Protein AF-0000000067754330 (afdb_homodimer)

Structure (mmCIF, N/CA/C/O backbone):
data_AF-0000000067754330-model_v1
#
loop_
_entity.id
_entity.type
_entity.pdbx_description
1 polymer Myosin-6-like
#
loop_
_atom_site.group_PDB
_atom_site.id
_atom_site.type_symbol
_atom_site.label_atom_id
_atom_site.label_alt_id
_atom_site.label_comp_id
_atom_site.label_asym_id
_atom_site.label_entity_id
_atom_site.label_seq_id
_atom_site.pdbx_PDB_ins_code
_atom_site.Cartn_x
_atom_site.Cartn_y
_at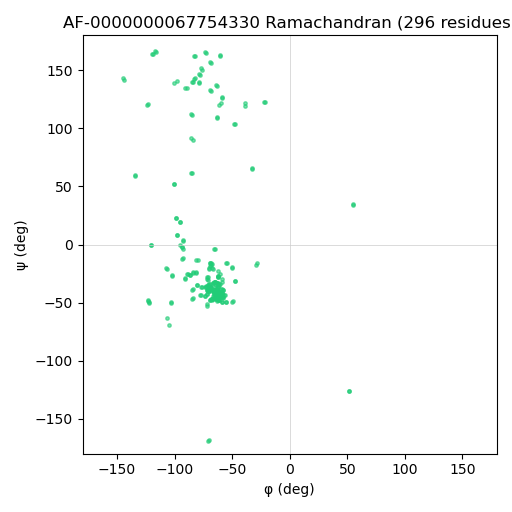om_site.Cartn_z
_atom_site.occupancy
_atom_site.B_iso_or_equiv
_atom_site.auth_seq_id
_atom_site.auth_comp_id
_atom_site.auth_asym_id
_atom_site.auth_atom_id
_atom_site.pdbx_PDB_model_num
ATOM 1 N N . MET A 1 1 ? 12.539 -13.797 -6.5 1 78.81 1 MET A N 1
ATOM 2 C CA . MET A 1 1 ? 12.25 -12.391 -6.793 1 78.81 1 MET A CA 1
ATOM 3 C C . MET A 1 1 ? 13.227 -11.477 -6.07 1 78.81 1 MET A C 1
ATOM 5 O O . MET A 1 1 ? 13.406 -11.586 -4.855 1 78.81 1 MET A O 1
ATOM 9 N N . PRO A 1 2 ? 13.898 -10.633 -6.848 1 82.81 2 PRO A N 1
ATOM 10 C CA . PRO A 1 2 ? 14.852 -9.766 -6.152 1 82.81 2 PRO A CA 1
ATOM 11 C C . PRO A 1 2 ? 14.188 -8.898 -5.086 1 82.81 2 PRO A C 1
ATOM 13 O O . PRO A 1 2 ? 13.18 -8.234 -5.359 1 82.81 2 PRO A O 1
ATOM 16 N N . PRO A 1 3 ? 14.719 -8.984 -3.891 1 87.06 3 PRO A N 1
ATOM 17 C CA . PRO A 1 3 ? 14.188 -8.164 -2.807 1 87.06 3 PRO A CA 1
ATOM 18 C C . PRO A 1 3 ? 14.008 -6.699 -3.207 1 87.06 3 PRO A C 1
ATOM 20 O O . PRO A 1 3 ? 13.062 -6.043 -2.773 1 87.06 3 PRO A O 1
ATOM 23 N N . ILE A 1 4 ? 14.898 -6.34 -4.09 1 89.38 4 ILE A N 1
ATOM 24 C CA . ILE A 1 4 ? 14.875 -4.945 -4.52 1 89.38 4 ILE A CA 1
ATOM 25 C C . ILE A 1 4 ? 13.562 -4.656 -5.25 1 89.38 4 ILE A C 1
ATOM 27 O O . ILE A 1 4 ? 13.016 -3.559 -5.137 1 89.38 4 ILE A O 1
ATOM 31 N N . LEU A 1 5 ? 13.023 -5.664 -5.957 1 91.69 5 LEU A N 1
ATOM 32 C CA . LEU A 1 5 ? 11.773 -5.48 -6.688 1 91.69 5 LEU A CA 1
ATOM 33 C C . LEU A 1 5 ? 10.594 -5.375 -5.727 1 91.69 5 LEU A C 1
ATOM 35 O O . LEU A 1 5 ? 9.742 -4.492 -5.879 1 91.69 5 LEU A O 1
ATOM 39 N N . VAL A 1 6 ? 10.555 -6.195 -4.727 1 93.25 6 VAL A N 1
ATOM 40 C CA . VAL A 1 6 ? 9.484 -6.172 -3.736 1 93.25 6 VAL A CA 1
ATOM 41 C C . VAL A 1 6 ? 9.516 -4.852 -2.969 1 93.25 6 VAL A C 1
ATOM 43 O O . VAL A 1 6 ? 8.469 -4.223 -2.762 1 93.25 6 VAL A O 1
ATOM 46 N N . GLN A 1 7 ? 10.727 -4.402 -2.654 1 93.69 7 GLN A N 1
ATOM 47 C CA . GLN A 1 7 ? 10.883 -3.145 -1.933 1 93.69 7 GLN A CA 1
ATOM 48 C C . GLN A 1 7 ? 10.367 -1.97 -2.76 1 93.69 7 GLN A C 1
ATOM 50 O O . GLN A 1 7 ? 9.734 -1.056 -2.223 1 93.69 7 GLN A O 1
ATOM 55 N N . LYS A 1 8 ? 10.633 -2.043 -3.986 1 95.12 8 LYS A N 1
ATOM 56 C CA . LYS A 1 8 ? 10.164 -0.984 -4.875 1 95.12 8 LYS A CA 1
ATOM 57 C C . LYS A 1 8 ? 8.641 -0.961 -4.949 1 95.12 8 LYS A C 1
ATOM 59 O O . LYS A 1 8 ? 8.031 0.109 -4.988 1 95.12 8 LYS A O 1
ATOM 64 N N . ILE A 1 9 ? 8.047 -2.084 -4.965 1 95.31 9 ILE A N 1
ATOM 65 C CA . ILE A 1 9 ? 6.598 -2.199 -5.023 1 95.31 9 ILE A CA 1
ATOM 66 C C . ILE A 1 9 ? 5.98 -1.604 -3.76 1 95.31 9 ILE A C 1
ATOM 68 O O . ILE A 1 9 ? 5.043 -0.808 -3.836 1 95.31 9 ILE A O 1
ATOM 72 N N . PHE A 1 10 ? 6.551 -1.889 -2.619 1 94.81 10 PHE A N 1
ATOM 73 C CA . PHE A 1 10 ? 6.031 -1.352 -1.367 1 94.81 10 PHE A CA 1
ATOM 74 C C . PHE A 1 10 ? 6.289 0.148 -1.274 1 94.81 10 PHE A C 1
ATOM 76 O O . PHE A 1 10 ? 5.438 0.901 -0.795 1 94.81 10 PHE A O 1
ATOM 83 N N . SER A 1 11 ? 7.488 0.564 -1.735 1 95.62 11 SER A N 1
ATOM 84 C CA . SER A 1 11 ? 7.789 1.992 -1.745 1 95.62 11 SER A CA 1
ATOM 85 C C . SER A 1 11 ? 6.762 2.768 -2.564 1 95.62 11 SER A C 1
ATOM 87 O O . SER A 1 11 ? 6.305 3.834 -2.148 1 95.62 11 SER A O 1
ATOM 89 N N . GLN A 1 12 ? 6.344 2.225 -3.656 1 96.12 12 GLN A N 1
ATOM 90 C CA . GLN A 1 12 ? 5.363 2.873 -4.523 1 96.12 12 GLN A CA 1
ATOM 91 C C . GLN A 1 12 ? 3.977 2.871 -3.881 1 96.12 12 GLN A C 1
ATOM 93 O O . GLN A 1 12 ? 3.236 3.85 -3.99 1 96.12 12 GLN A O 1
ATOM 98 N N . ALA A 1 13 ? 3.654 1.809 -3.256 1 96.12 13 ALA A N 1
ATOM 99 C CA . ALA A 1 13 ? 2.373 1.733 -2.557 1 96.12 13 ALA A CA 1
ATOM 100 C C . ALA A 1 13 ? 2.305 2.758 -1.427 1 96.12 13 ALA A C 1
ATOM 102 O O . ALA A 1 13 ? 1.3 3.455 -1.273 1 96.12 13 ALA A O 1
ATOM 103 N N . PHE A 1 14 ? 3.395 2.881 -0.658 1 96.62 14 PHE A N 1
ATOM 104 C CA . PHE A 1 14 ? 3.445 3.834 0.443 1 96.62 14 PHE A CA 1
ATOM 105 C C . PHE A 1 14 ? 3.445 5.266 -0.08 1 96.62 14 PHE A C 1
ATOM 107 O O . PHE A 1 14 ? 2.834 6.152 0.52 1 96.62 14 PHE A O 1
ATOM 114 N N . SER A 1 15 ? 4.094 5.449 -1.167 1 97.56 15 SER A N 1
ATOM 115 C CA . SER A 1 15 ? 4.062 6.766 -1.795 1 97.56 15 SER A CA 1
ATOM 116 C C . SER A 1 15 ? 2.639 7.152 -2.188 1 97.56 15 SER A C 1
ATOM 118 O O . SER A 1 15 ? 2.223 8.297 -1.983 1 97.56 15 SER A O 1
ATOM 120 N N . TYR A 1 16 ? 1.966 6.266 -2.682 1 97.06 16 TYR A N 1
ATOM 121 C CA . TYR A 1 16 ? 0.569 6.492 -3.033 1 97.06 16 TYR A CA 1
ATOM 122 C C . TYR A 1 16 ? -0.253 6.852 -1.801 1 97.06 16 TYR A C 1
ATOM 124 O O . TYR A 1 16 ? -1.03 7.805 -1.823 1 97.06 16 TYR A O 1
ATOM 132 N N . ILE A 1 17 ? -0.107 6.125 -0.756 1 96.88 17 ILE A N 1
ATOM 133 C CA . ILE A 1 17 ? -0.823 6.375 0.49 1 96.88 17 ILE A CA 1
ATOM 134 C C . ILE A 1 17 ? -0.5 7.777 0.997 1 96.88 17 ILE A C 1
ATOM 136 O O . ILE A 1 17 ? -1.4 8.523 1.389 1 96.88 17 ILE A O 1
ATOM 140 N N . ASN A 1 18 ? 0.754 8.109 0.954 1 97.62 18 ASN A N 1
ATOM 141 C CA . ASN A 1 18 ? 1.213 9.43 1.372 1 97.62 18 ASN A CA 1
ATOM 142 C C . ASN A 1 18 ? 0.492 10.539 0.612 1 97.62 18 ASN A C 1
ATOM 144 O O . ASN A 1 18 ? -0.066 11.453 1.221 1 97.62 18 ASN A O 1
ATOM 148 N N . VAL A 1 19 ? 0.452 10.414 -0.661 1 97.12 19 VAL A N 1
ATOM 149 C CA . VAL A 1 19 ? -0.112 11.445 -1.529 1 97.12 19 VAL A CA 1
ATOM 150 C C . VAL A 1 19 ? -1.611 11.57 -1.272 1 97.12 19 VAL A C 1
ATOM 152 O O . VAL A 1 19 ? -2.123 12.68 -1.089 1 97.12 19 VAL A O 1
ATOM 155 N N . GLN A 1 20 ? -2.279 10.453 -1.196 1 95.69 20 GLN A N 1
ATOM 156 C CA . GLN A 1 20 ? -3.732 10.477 -1.065 1 95.69 20 GLN A CA 1
ATOM 157 C C . GLN A 1 20 ? -4.152 11.039 0.29 1 95.69 20 GLN A C 1
ATOM 159 O O . GLN A 1 20 ? -5.035 11.891 0.365 1 95.69 20 GLN A O 1
ATOM 164 N N . LEU A 1 21 ? -3.506 10.555 1.314 1 96.25 21 LEU A N 1
ATOM 165 C CA . LEU A 1 21 ? -3.863 11.016 2.65 1 96.25 21 LEU A CA 1
ATOM 166 C C . LEU A 1 21 ? -3.479 12.484 2.834 1 96.25 21 LEU A C 1
ATOM 168 O O . LEU A 1 21 ? -4.281 13.281 3.32 1 96.25 21 LEU A O 1
ATOM 172 N N . PHE A 1 22 ? -2.281 12.828 2.453 1 96.94 22 PHE A N 1
ATOM 173 C CA . PHE A 1 22 ? -1.795 14.195 2.598 1 96.94 22 PHE A CA 1
ATOM 174 C C . PHE A 1 22 ? -2.699 15.172 1.856 1 96.94 22 PHE A C 1
ATOM 176 O O . PHE A 1 22 ? -3.127 16.188 2.422 1 96.94 22 PHE A O 1
ATOM 183 N N . ASN A 1 23 ? -3.062 14.852 0.651 1 95.56 23 ASN A N 1
ATOM 184 C CA . ASN A 1 23 ? -3.914 15.719 -0.154 1 95.56 23 ASN A CA 1
ATOM 185 C C . ASN A 1 23 ? -5.305 15.859 0.456 1 95.56 23 ASN A C 1
ATOM 187 O O . ASN A 1 23 ? -5.938 16.906 0.332 1 95.56 23 ASN A O 1
ATOM 191 N N . SER A 1 24 ? -5.711 14.812 1.086 1 94.31 24 SER A N 1
ATOM 192 C CA . SER A 1 24 ? -7.02 14.898 1.73 1 94.31 24 SER A CA 1
ATOM 193 C C . SER A 1 24 ? -7.035 15.969 2.814 1 94.31 24 SER A C 1
ATOM 195 O O . SER A 1 24 ? -8.023 16.688 2.973 1 94.31 24 SER A O 1
ATOM 197 N N . PHE A 1 25 ? -5.957 16.125 3.541 1 94.75 25 PHE A N 1
ATOM 198 C CA . PHE A 1 25 ? -5.852 17.141 4.586 1 94.75 25 PHE A CA 1
ATOM 199 C C . PHE A 1 25 ? -5.766 18.531 3.986 1 94.75 25 PHE A C 1
ATOM 201 O O . PHE A 1 25 ? -6.18 19.516 4.613 1 94.75 25 PHE A O 1
ATOM 208 N N . LEU A 1 26 ? -5.258 18.656 2.793 1 93.81 26 LEU A N 1
ATOM 209 C CA . LEU A 1 26 ? -5.039 19.953 2.166 1 93.81 26 LEU A CA 1
ATOM 210 C C . LEU A 1 26 ? -6.273 20.391 1.387 1 93.81 26 LEU A C 1
ATOM 212 O O . LEU A 1 26 ? -6.508 21.594 1.209 1 93.81 26 LEU A O 1
ATOM 216 N N . LEU A 1 27 ? -7.09 19.438 0.939 1 91.38 27 LEU A N 1
ATOM 217 C CA . LEU A 1 27 ? -8.164 19.766 0.006 1 91.38 27 LEU A CA 1
ATOM 218 C C . LEU A 1 27 ? -9.508 19.828 0.725 1 91.38 27 LEU A C 1
ATOM 220 O O . LEU A 1 27 ? -10.43 20.5 0.266 1 91.38 27 LEU A O 1
ATOM 224 N N . ARG A 1 28 ? -9.703 19.172 1.78 1 90.25 28 ARG A N 1
ATOM 225 C CA . ARG A 1 28 ? -11.008 19.031 2.428 1 90.25 28 ARG A CA 1
ATOM 226 C C . ARG A 1 28 ? -10.945 19.5 3.879 1 90.25 28 ARG A C 1
ATOM 228 O O . ARG A 1 28 ? -10.312 18.859 4.719 1 90.25 28 ARG A O 1
ATOM 235 N N . GLN A 1 29 ? -11.734 20.438 4.082 1 91.5 29 GLN A N 1
ATOM 236 C CA . GLN A 1 29 ? -11.75 21.016 5.426 1 91.5 29 GLN A CA 1
ATOM 237 C C . GLN A 1 29 ? -12.219 19.984 6.453 1 91.5 29 GLN A C 1
ATOM 239 O O . GLN A 1 29 ? -11.727 19.953 7.582 1 91.5 29 GLN A O 1
ATOM 244 N N . GLU A 1 30 ? -13.117 19.141 6.051 1 92.69 30 GLU A N 1
ATOM 245 C CA . GLU A 1 30 ? -13.672 18.156 6.973 1 92.69 30 GLU A CA 1
ATOM 246 C C . GLU A 1 30 ? -12.625 17.109 7.371 1 92.69 30 GLU A C 1
ATOM 248 O O . GLU A 1 30 ? -12.805 16.391 8.352 1 92.69 30 GLU A O 1
ATOM 253 N N . CYS A 1 31 ? -11.594 17.078 6.613 1 93.69 31 CYS A N 1
ATOM 254 C CA . CYS A 1 31 ? -10.531 16.125 6.918 1 93.69 31 CYS A CA 1
ATOM 255 C C . CYS A 1 31 ? -9.484 16.75 7.84 1 93.69 31 CYS A C 1
ATOM 257 O O . CYS A 1 31 ? -8.836 16.047 8.609 1 93.69 31 CYS A O 1
ATOM 259 N N . CYS A 1 32 ? -9.32 17.984 7.746 1 94.5 32 CYS A N 1
ATOM 260 C CA . CYS A 1 32 ? -8.242 18.656 8.469 1 94.5 32 CYS A CA 1
ATOM 261 C C . CYS A 1 32 ? -8.672 19 9.883 1 94.5 32 CYS A C 1
ATOM 263 O O . CYS A 1 32 ? -8.766 20.188 10.242 1 94.5 32 CYS A O 1
ATOM 265 N N . THR A 1 33 ? -8.992 17.984 10.68 1 94.94 33 THR A N 1
ATOM 266 C CA . THR A 1 33 ? -9.406 18.141 12.062 1 94.94 33 THR A CA 1
ATOM 267 C C . THR A 1 33 ? -8.445 17.422 13 1 94.94 33 THR A C 1
ATOM 269 O O . THR A 1 33 ? -7.68 16.562 12.57 1 94.94 33 THR A O 1
ATOM 272 N N . PHE A 1 34 ? -8.531 17.781 14.289 1 94.88 34 PHE A N 1
ATOM 273 C CA . PHE A 1 34 ? -7.727 17.109 15.305 1 94.88 34 PHE A CA 1
ATOM 274 C C . PHE A 1 34 ? -8.039 15.625 15.352 1 94.88 34 PHE A C 1
ATOM 276 O O . PHE A 1 34 ? -7.129 14.797 15.367 1 94.88 34 PHE A O 1
ATOM 283 N N . SER A 1 35 ? -9.297 15.281 15.312 1 94.88 35 SER A N 1
ATOM 284 C CA . SER A 1 35 ? -9.719 13.891 15.422 1 94.88 35 SER A CA 1
ATOM 285 C C . SER A 1 35 ? -9.211 13.062 14.242 1 94.88 35 SER A C 1
ATOM 287 O O . SER A 1 35 ? -8.758 11.938 14.414 1 94.88 35 SER A O 1
ATOM 289 N N . ASN A 1 36 ? -9.273 13.641 13.086 1 94.5 36 ASN A N 1
ATOM 290 C CA . ASN A 1 36 ? -8.805 12.938 11.898 1 94.5 36 ASN A CA 1
ATOM 291 C C . ASN A 1 36 ? -7.285 12.781 11.906 1 94.5 36 ASN A C 1
ATOM 293 O O . ASN A 1 36 ? -6.766 11.742 11.492 1 94.5 36 ASN A O 1
ATOM 297 N N . ALA A 1 37 ? -6.617 13.781 12.336 1 96.12 37 ALA A N 1
ATOM 298 C CA . ALA A 1 37 ? -5.164 13.688 12.453 1 96.12 37 ALA A CA 1
ATOM 299 C C . ALA A 1 37 ? -4.758 12.594 13.43 1 96.12 37 ALA A C 1
ATOM 301 O O . ALA A 1 37 ? -3.855 11.805 13.156 1 96.12 37 ALA A O 1
ATOM 302 N N . GLU A 1 38 ? -5.465 12.555 14.547 1 95.19 38 GLU A N 1
ATOM 303 C CA . GLU A 1 38 ? -5.199 11.516 15.531 1 95.19 38 GLU A CA 1
ATOM 304 C C . GLU A 1 38 ? -5.465 10.125 14.961 1 95.19 38 GLU A C 1
ATOM 306 O O . GLU A 1 38 ? -4.688 9.195 15.188 1 95.19 38 GLU A O 1
ATOM 311 N N . TYR A 1 39 ? -6.547 10.062 14.289 1 94.12 39 TYR A N 1
ATOM 312 C CA . TYR A 1 39 ? -6.953 8.812 13.656 1 94.12 39 TYR A CA 1
ATOM 313 C C . TYR A 1 39 ? -5.898 8.328 12.672 1 94.12 39 TYR A C 1
ATOM 315 O O . TYR A 1 39 ? -5.461 7.18 12.727 1 94.12 39 TYR A O 1
ATOM 323 N N . VAL A 1 40 ? -5.43 9.188 11.789 1 95.5 40 VAL A N 1
ATOM 324 C CA . VAL A 1 40 ? -4.449 8.836 10.766 1 95.5 40 VAL A CA 1
ATOM 325 C C . VAL A 1 40 ? -3.098 8.562 11.422 1 95.5 40 VAL A C 1
ATOM 327 O O . VAL A 1 40 ? -2.393 7.629 11.023 1 95.5 40 VAL A O 1
ATOM 330 N N . LYS A 1 41 ? -2.789 9.305 12.43 1 96.12 41 LYS A N 1
ATOM 331 C CA . LYS A 1 41 ? -1.547 9.086 13.164 1 96.12 41 LYS A CA 1
ATOM 332 C C . LYS A 1 41 ? -1.508 7.684 13.766 1 96.12 41 LYS A C 1
ATOM 334 O O . LYS A 1 41 ? -0.473 7.016 13.734 1 96.12 41 LYS A O 1
ATOM 339 N N . SER A 1 42 ? -2.611 7.266 14.305 1 93.69 42 SER A N 1
ATOM 340 C CA . SER A 1 42 ? -2.699 5.918 14.859 1 93.69 42 SER A CA 1
ATOM 341 C C . SER A 1 42 ? -2.518 4.859 13.781 1 93.69 42 SER A C 1
ATOM 343 O O . SER A 1 42 ? -1.859 3.84 14.008 1 93.69 42 SER A O 1
ATOM 345 N N . GLY A 1 43 ? -3.145 5.102 12.617 1 91.94 43 GLY A N 1
ATOM 346 C CA . GLY A 1 43 ? -2.965 4.191 11.5 1 91.94 43 GLY A CA 1
ATOM 347 C C . GLY A 1 43 ? -1.528 4.109 11.023 1 91.94 43 GLY A C 1
ATOM 348 O O . GLY A 1 43 ? -1.026 3.021 10.734 1 91.94 43 GLY A O 1
ATOM 349 N N . LEU A 1 44 ? -0.857 5.207 10.992 1 94.69 44 LEU A N 1
ATOM 350 C CA . LEU A 1 44 ? 0.542 5.254 10.578 1 94.69 44 LEU A CA 1
ATOM 351 C C . LEU A 1 44 ? 1.428 4.523 11.578 1 94.69 44 LEU A C 1
ATOM 353 O O . LEU A 1 44 ? 2.428 3.908 11.195 1 94.69 44 LEU A O 1
ATOM 357 N N . ALA A 1 45 ? 1.031 4.59 12.82 1 93.56 45 ALA A N 1
ATOM 358 C CA . ALA A 1 45 ? 1.778 3.861 13.836 1 93.56 45 ALA A CA 1
ATOM 359 C C . ALA A 1 45 ? 1.724 2.357 13.586 1 93.56 45 ALA A C 1
ATOM 361 O O . ALA A 1 45 ? 2.715 1.651 13.789 1 93.56 45 ALA A O 1
ATOM 362 N N . GLU A 1 46 ? 0.627 1.836 13.156 1 89.06 46 GLU A N 1
ATOM 363 C CA . GLU A 1 46 ? 0.491 0.422 12.82 1 89.06 46 GLU A CA 1
ATOM 364 C C . GLU A 1 46 ? 1.354 0.056 11.617 1 89.06 46 GLU A C 1
ATOM 366 O O . GLU A 1 46 ? 1.941 -1.026 11.57 1 89.06 46 GLU A O 1
ATOM 371 N N . LEU A 1 47 ? 1.374 0.939 10.648 1 90.62 47 LEU A N 1
ATOM 372 C CA . LEU A 1 47 ? 2.201 0.694 9.469 1 90.62 47 LEU A CA 1
ATOM 373 C C . LEU A 1 47 ? 3.682 0.705 9.836 1 90.62 47 LEU A C 1
ATOM 375 O O . LEU A 1 47 ? 4.465 -0.075 9.289 1 90.62 47 LEU A O 1
ATOM 379 N N . GLU A 1 48 ? 3.996 1.596 10.703 1 91.81 48 GLU A N 1
ATOM 380 C CA . GLU A 1 48 ? 5.379 1.653 11.172 1 91.81 48 GLU A CA 1
ATOM 381 C C . GLU A 1 48 ? 5.797 0.343 11.828 1 91.81 48 GLU A C 1
ATOM 383 O O . GLU A 1 48 ? 6.91 -0.144 11.609 1 91.81 48 GLU A O 1
ATOM 388 N N . LEU A 1 49 ? 4.941 -0.187 12.633 1 87.69 49 LEU A N 1
ATOM 389 C CA . LEU A 1 49 ? 5.199 -1.467 13.289 1 87.69 49 LEU A CA 1
ATOM 390 C C . LEU A 1 49 ? 5.41 -2.57 12.258 1 87.69 49 LEU A C 1
ATOM 392 O O . LEU A 1 49 ? 6.305 -3.404 12.406 1 87.69 49 LEU A O 1
ATOM 396 N N . TRP A 1 50 ? 4.598 -2.537 11.242 1 86.25 50 TRP A N 1
ATOM 397 C CA . TRP A 1 50 ? 4.75 -3.516 10.172 1 86.25 50 TRP A CA 1
ATOM 398 C C . TRP A 1 50 ? 6.117 -3.387 9.508 1 86.25 50 TRP A C 1
ATOM 400 O O . TRP A 1 50 ? 6.781 -4.391 9.242 1 86.25 50 TRP A O 1
ATOM 410 N N . CYS A 1 51 ? 6.488 -2.205 9.227 1 89.19 51 CYS A N 1
ATOM 411 C CA . CYS A 1 51 ? 7.777 -1.967 8.594 1 89.19 51 CYS A CA 1
ATOM 412 C C . CYS A 1 51 ? 8.922 -2.463 9.477 1 89.19 51 CYS A C 1
ATOM 414 O O . CYS A 1 51 ? 9.93 -2.949 8.969 1 89.19 51 CYS A O 1
ATOM 416 N N . CYS A 1 52 ? 8.719 -2.346 10.742 1 86.5 52 CYS A N 1
ATOM 417 C CA . CYS A 1 52 ? 9.758 -2.748 11.688 1 86.5 52 CYS A CA 1
ATOM 418 C C . CYS A 1 52 ? 9.805 -4.266 11.828 1 86.5 52 CYS A C 1
ATOM 420 O O . CYS A 1 52 ? 10.883 -4.844 12.008 1 86.5 52 CYS A O 1
ATOM 422 N N . GLN A 1 53 ? 8.602 -4.832 11.766 1 78.69 53 GLN A N 1
ATOM 423 C CA . GLN A 1 53 ? 8.5 -6.273 11.969 1 78.69 53 GLN A CA 1
ATOM 424 C C . GLN A 1 53 ? 8.781 -7.031 10.672 1 78.69 53 GLN A C 1
ATOM 426 O O . GLN A 1 53 ? 9.375 -8.109 10.695 1 78.69 53 GLN A O 1
ATOM 431 N N . ALA A 1 54 ? 8.234 -6.316 9.688 1 65.31 54 ALA A N 1
ATOM 432 C CA . ALA A 1 54 ? 8.469 -6.945 8.391 1 65.31 54 ALA A CA 1
ATOM 433 C C . ALA A 1 54 ? 9.961 -7.031 8.086 1 65.31 54 ALA A C 1
ATOM 435 O O . ALA A 1 54 ? 10.742 -6.18 8.516 1 65.31 54 ALA A O 1
ATOM 436 N N . LYS A 1 55 ? 10.422 -8.125 7.922 1 67 55 LYS A N 1
ATOM 437 C CA . LYS A 1 55 ? 11.836 -8.242 7.559 1 67 55 LYS A CA 1
ATOM 438 C C . LYS A 1 55 ? 12.242 -7.141 6.586 1 67 55 LYS A C 1
ATOM 440 O O . LYS A 1 55 ? 11.477 -6.777 5.691 1 67 55 LYS A O 1
ATOM 445 N N . GLU A 1 56 ? 13.156 -6.402 6.938 1 75.56 56 GLU A N 1
ATOM 446 C CA . GLU A 1 56 ? 13.766 -5.348 6.129 1 75.56 56 GLU A CA 1
ATOM 447 C C . GLU A 1 56 ? 13.703 -5.688 4.641 1 75.56 56 GLU A C 1
ATOM 449 O O . GLU A 1 56 ? 13.617 -4.793 3.797 1 75.56 56 GLU A O 1
ATOM 454 N N . GLU A 1 57 ? 13.477 -6.953 4.496 1 81.38 57 GLU A N 1
ATOM 455 C CA . GLU A 1 57 ? 13.586 -7.395 3.109 1 81.38 57 GLU A CA 1
ATOM 456 C C . GLU A 1 57 ? 12.32 -7.059 2.322 1 81.38 57 GLU A C 1
ATOM 458 O O . GLU A 1 57 ? 12.336 -7.059 1.09 1 81.38 57 GLU A O 1
ATOM 463 N N . TYR A 1 58 ? 11.188 -6.672 2.973 1 85.75 58 TYR A N 1
ATOM 464 C CA . TYR A 1 58 ? 9.961 -6.348 2.248 1 85.75 58 TYR A CA 1
ATOM 465 C C . TYR A 1 58 ? 9.758 -4.84 2.176 1 85.75 58 TYR A C 1
ATOM 467 O O . TYR A 1 58 ? 9.641 -4.273 1.087 1 85.75 58 TYR A O 1
ATOM 475 N N . ALA A 1 59 ? 9.859 -4.227 3.348 1 87.88 59 ALA A N 1
ATOM 476 C CA . ALA A 1 59 ? 9.5 -2.816 3.447 1 87.88 59 ALA A CA 1
ATOM 477 C C . ALA A 1 59 ? 10.633 -1.922 2.953 1 87.88 59 ALA A C 1
ATOM 479 O O . ALA A 1 59 ? 10.383 -0.87 2.357 1 87.88 59 ALA A O 1
ATOM 480 N N . GLY A 1 60 ? 11.844 -2.332 3.18 1 89 60 GLY A N 1
ATOM 481 C CA . GLY A 1 60 ? 12.961 -1.452 2.857 1 89 60 GLY A CA 1
ATOM 482 C C . GLY A 1 60 ? 12.805 -0.063 3.447 1 89 60 GLY A C 1
ATOM 483 O O . GLY A 1 60 ? 12.586 0.086 4.652 1 89 60 GLY A O 1
ATOM 484 N N . SER A 1 61 ? 12.906 0.931 2.561 1 91.19 61 SER A N 1
ATOM 485 C CA . SER A 1 61 ? 12.789 2.32 2.99 1 91.19 61 SER A CA 1
ATOM 486 C C . SER A 1 61 ? 11.383 2.861 2.734 1 91.19 61 SER A C 1
ATOM 488 O O . SER A 1 61 ? 11.195 4.074 2.604 1 91.19 61 SER A O 1
ATOM 490 N N . SER A 1 62 ? 10.414 1.979 2.643 1 93.94 62 SER A N 1
ATOM 491 C CA . SER A 1 62 ? 9.062 2.369 2.256 1 93.94 62 SER A CA 1
ATOM 492 C C . SER A 1 62 ? 8.453 3.342 3.264 1 93.94 62 SER A C 1
ATOM 494 O O . SER A 1 62 ? 7.688 4.23 2.891 1 93.94 62 SER A O 1
ATOM 496 N N . TRP A 1 63 ? 8.883 3.256 4.504 1 94.94 63 TRP A N 1
ATOM 497 C CA . TRP A 1 63 ? 8.367 4.125 5.559 1 94.94 63 TRP A CA 1
ATOM 498 C C . TRP A 1 63 ? 8.695 5.586 5.266 1 94.94 63 TRP A C 1
ATOM 500 O O . TRP A 1 63 ? 7.895 6.48 5.559 1 94.94 63 TRP A O 1
ATOM 510 N N . ASP A 1 64 ? 9.781 5.828 4.66 1 96.06 64 ASP A N 1
ATOM 511 C CA . ASP A 1 64 ? 10.227 7.184 4.355 1 96.06 64 ASP A CA 1
ATOM 512 C C . ASP A 1 64 ? 9.305 7.848 3.332 1 96.06 64 ASP A C 1
ATOM 514 O O . ASP A 1 64 ? 9.234 9.078 3.258 1 96.06 64 ASP A O 1
ATOM 518 N N . GLU A 1 65 ? 8.555 7.035 2.578 1 96.88 65 GLU A N 1
ATOM 519 C CA . GLU A 1 65 ? 7.645 7.578 1.572 1 96.88 65 GLU A CA 1
ATOM 520 C C . GLU A 1 65 ? 6.473 8.305 2.223 1 96.88 65 GLU A C 1
ATOM 522 O O . GLU A 1 65 ? 5.797 9.109 1.575 1 96.88 65 GLU A O 1
ATOM 527 N N . LEU A 1 66 ? 6.281 8.055 3.518 1 97.75 66 LEU A N 1
ATOM 528 C CA . LEU A 1 66 ? 5.121 8.602 4.211 1 97.75 66 LEU A CA 1
ATOM 529 C C . LEU A 1 66 ? 5.477 9.906 4.918 1 97.75 66 LEU A C 1
ATOM 531 O O . LEU A 1 66 ? 4.734 10.375 5.785 1 97.75 66 LEU A O 1
ATOM 535 N N . ARG A 1 67 ? 6.547 10.578 4.555 1 97.94 67 ARG A N 1
ATOM 536 C CA . ARG A 1 67 ? 7.125 11.68 5.316 1 97.94 67 ARG A CA 1
ATOM 537 C C . ARG A 1 67 ? 6.156 12.852 5.395 1 97.94 67 ARG A C 1
ATOM 539 O O . ARG A 1 67 ? 6.02 13.484 6.445 1 97.94 67 ARG A O 1
ATOM 546 N N . HIS A 1 68 ? 5.418 13.219 4.324 1 97.81 68 HIS A N 1
ATOM 547 C CA . HIS A 1 68 ? 4.531 14.375 4.352 1 97.81 68 HIS A CA 1
ATOM 548 C C . HIS A 1 68 ? 3.359 14.148 5.301 1 97.81 68 HIS A C 1
ATOM 550 O O . HIS A 1 68 ? 3.061 14.992 6.145 1 97.81 68 HIS A O 1
ATOM 556 N N . ILE A 1 69 ? 2.742 12.969 5.188 1 98.31 69 ILE A N 1
ATOM 557 C CA . ILE A 1 69 ? 1.562 12.688 6 1 98.31 69 ILE A CA 1
ATOM 558 C C . ILE A 1 69 ? 1.973 12.5 7.457 1 98.31 69 ILE A C 1
ATOM 560 O O . ILE A 1 69 ? 1.247 12.898 8.367 1 98.31 69 ILE A O 1
ATOM 564 N N . ARG A 1 70 ? 3.158 11.906 7.672 1 98.44 70 ARG A N 1
ATOM 565 C CA . ARG A 1 70 ? 3.66 11.742 9.031 1 98.44 70 ARG A CA 1
ATOM 566 C C . ARG A 1 70 ? 3.867 13.102 9.703 1 98.44 70 ARG A C 1
ATOM 568 O O . ARG A 1 70 ? 3.488 13.289 10.859 1 98.44 70 ARG A O 1
ATOM 575 N N . GLN A 1 71 ? 4.406 14.031 8.992 1 98.38 71 GLN A N 1
ATOM 576 C CA . GLN A 1 71 ? 4.707 15.344 9.555 1 98.38 71 GLN A CA 1
ATOM 577 C C . GLN A 1 71 ? 3.428 16.141 9.805 1 98.38 71 GLN A C 1
ATOM 579 O O . GLN A 1 71 ? 3.26 16.734 10.875 1 98.38 71 GLN A O 1
ATOM 584 N N . VAL A 1 72 ? 2.473 16.047 8.891 1 97.5 72 VAL A N 1
ATOM 585 C CA . VAL A 1 72 ? 1.266 16.859 9.023 1 97.5 72 VAL A CA 1
ATOM 586 C C . VAL A 1 72 ? 0.437 16.359 10.203 1 97.5 72 VAL A C 1
ATOM 588 O O . VAL A 1 72 ? 0.004 17.156 11.039 1 97.5 72 VAL A O 1
ATOM 591 N N . VAL A 1 73 ? 0.244 15.086 10.266 1 97.56 73 VAL A N 1
ATOM 592 C CA . VAL A 1 73 ? -0.611 14.586 11.336 1 97.56 73 VAL A CA 1
ATOM 593 C C . VAL A 1 73 ? 0.094 14.75 12.68 1 97.56 73 VAL A C 1
ATOM 595 O O . VAL A 1 73 ? -0.551 15.016 13.695 1 97.56 73 VAL A O 1
ATOM 598 N N . GLY A 1 74 ? 1.425 14.617 12.719 1 97.25 74 GLY A N 1
ATOM 599 C CA . GLY A 1 74 ? 2.182 14.906 13.922 1 97.25 74 GLY A CA 1
ATOM 600 C C . GLY A 1 74 ? 2.01 16.328 14.414 1 97.25 74 GLY A C 1
ATOM 601 O O . GLY A 1 74 ? 1.907 16.578 15.617 1 97.25 74 GLY A O 1
ATOM 602 N N . PHE A 1 75 ? 1.957 17.172 13.516 1 97.19 75 PHE A N 1
ATOM 603 C CA . PHE A 1 75 ? 1.811 18.594 13.805 1 97.19 75 PHE A CA 1
ATOM 604 C C . PHE A 1 75 ? 0.393 18.906 14.266 1 97.19 75 PHE A C 1
ATOM 606 O O . PHE A 1 75 ? 0.201 19.594 15.273 1 97.19 75 PHE A O 1
ATOM 613 N N . LEU A 1 76 ? -0.602 18.359 13.609 1 95.25 76 LEU A N 1
ATOM 614 C CA . LEU A 1 76 ? -1.998 18.703 13.844 1 95.25 76 LEU A CA 1
ATOM 615 C C . LEU A 1 76 ? -2.465 18.188 15.203 1 95.25 76 LEU A C 1
ATOM 617 O O . LEU A 1 76 ? -3.383 18.75 15.805 1 95.25 76 LEU A O 1
ATOM 621 N N . VAL A 1 77 ? -1.796 17.219 15.758 1 95.19 77 VAL A N 1
ATOM 622 C CA . VAL A 1 77 ? -2.268 16.625 17 1 95.19 77 VAL A CA 1
ATOM 623 C C . VAL A 1 77 ? -1.615 17.312 18.188 1 95.19 77 VAL A C 1
ATOM 625 O O . VAL A 1 77 ? -1.892 16.969 19.344 1 95.19 77 VAL A O 1
ATOM 628 N N . ILE A 1 78 ? -0.761 18.234 17.938 1 95.19 78 ILE A N 1
ATOM 629 C CA . ILE A 1 78 ? -0.156 18.984 19.031 1 95.19 78 ILE A CA 1
ATOM 630 C C . ILE A 1 78 ? -1.205 19.875 19.688 1 95.19 78 ILE A C 1
ATOM 632 O O . ILE A 1 78 ? -1.887 20.641 19.016 1 95.19 78 ILE A O 1
ATOM 636 N N . HIS A 1 79 ? -1.32 19.906 20.969 1 91.75 79 HIS A N 1
ATOM 637 C CA . HIS A 1 79 ? -2.348 20.625 21.719 1 91.75 79 HIS A CA 1
ATOM 638 C C . HIS A 1 79 ? -2.031 22.109 21.797 1 91.75 79 HIS A C 1
ATOM 640 O O . HIS A 1 79 ? -2.906 22.953 21.562 1 91.75 79 HIS A O 1
ATOM 646 N N . GLN A 1 80 ? -0.8 22.484 22.047 1 90.19 80 GLN A N 1
ATOM 647 C CA . GLN A 1 80 ? -0.449 23.891 22.234 1 90.19 80 GLN A CA 1
ATOM 648 C C . GLN A 1 80 ? 0.188 24.484 20.969 1 90.19 80 GLN A C 1
ATOM 650 O O . GLN A 1 80 ? 1.236 25.125 21.047 1 90.19 80 GLN A O 1
ATOM 655 N N . LYS A 1 81 ? -0.492 24.312 19.844 1 91.75 81 LYS A N 1
ATOM 656 C CA . LYS A 1 81 ? 0.048 24.766 18.562 1 91.75 81 LYS A CA 1
ATOM 657 C C . 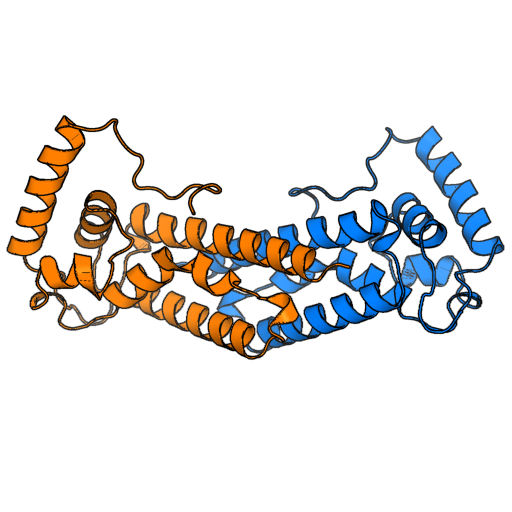LYS A 1 81 ? 0.233 26.266 18.547 1 91.75 81 LYS A C 1
ATOM 659 O O . LYS A 1 81 ? 1.104 26.797 17.844 1 91.75 81 LYS A O 1
ATOM 664 N N . TYR A 1 82 ? -0.594 26.922 19.359 1 92 82 TYR A N 1
ATOM 665 C CA . TYR A 1 82 ? -0.598 28.375 19.375 1 92 82 TYR A CA 1
ATOM 666 C C . TYR A 1 82 ? 0.756 28.922 19.828 1 92 82 TYR A C 1
ATOM 668 O O . TYR A 1 82 ? 1.146 30.016 19.438 1 92 82 TYR A O 1
ATOM 676 N N . ARG A 1 83 ? 1.547 28.125 20.562 1 93.38 83 ARG A N 1
ATOM 677 C CA . ARG A 1 83 ? 2.805 28.562 21.156 1 93.38 83 ARG A CA 1
ATOM 678 C C . ARG A 1 83 ? 3.986 28.219 20.266 1 93.38 83 ARG A C 1
ATOM 680 O O . ARG A 1 83 ? 5.125 28.594 20.562 1 93.38 83 ARG A O 1
ATOM 687 N N . ILE A 1 84 ? 3.752 27.594 19.141 1 95.56 84 ILE A N 1
ATOM 688 C CA . ILE A 1 84 ? 4.832 27.125 18.281 1 95.56 84 ILE A CA 1
ATOM 689 C C . ILE A 1 84 ? 5.188 28.203 17.266 1 95.56 84 ILE A C 1
ATOM 691 O O . ILE A 1 84 ? 4.301 28.828 16.672 1 95.56 84 ILE A O 1
ATOM 695 N N . SER A 1 85 ? 6.457 28.406 17.125 1 96.31 85 SER A N 1
ATOM 696 C CA . SER A 1 85 ? 6.91 29.438 16.203 1 96.31 85 SER A CA 1
ATOM 697 C C . SER A 1 85 ? 6.949 28.922 14.766 1 96.31 85 SER A C 1
ATOM 699 O O . SER A 1 85 ? 7.008 27.719 14.539 1 96.31 85 SER A O 1
ATOM 701 N N . TYR A 1 86 ? 6.984 29.844 13.859 1 95.81 86 TYR A N 1
ATOM 702 C CA . TYR A 1 86 ? 7.117 29.5 12.445 1 95.81 86 TYR A CA 1
ATOM 703 C C . TYR A 1 86 ? 8.391 28.703 12.195 1 95.81 86 TYR A C 1
ATOM 705 O O . TYR A 1 86 ? 8.375 27.703 11.477 1 95.81 86 TYR A O 1
ATOM 713 N N . ASP A 1 87 ? 9.5 29.109 12.812 1 96.38 87 ASP A N 1
ATOM 714 C CA . ASP A 1 87 ? 10.789 28.453 12.625 1 96.38 87 ASP A CA 1
ATOM 715 C C . ASP A 1 87 ? 10.742 27.016 13.148 1 96.38 87 ASP A C 1
ATOM 717 O O . ASP A 1 87 ? 11.312 26.109 12.531 1 96.38 87 ASP A O 1
ATOM 721 N N . ASP A 1 88 ? 10.094 26.859 14.219 1 97.44 88 ASP A N 1
ATOM 722 C CA . ASP A 1 88 ? 9.984 25.516 14.773 1 97.44 88 ASP A CA 1
ATOM 723 C C . ASP A 1 88 ? 9.164 24.594 13.859 1 97.44 88 ASP A C 1
ATOM 725 O O . ASP A 1 88 ? 9.492 23.422 13.68 1 97.44 88 ASP A O 1
ATOM 729 N N . ILE A 1 89 ? 8.094 25.125 13.297 1 97.5 89 ILE A N 1
ATOM 730 C CA . ILE A 1 89 ? 7.242 24.359 12.391 1 97.5 89 ILE A CA 1
ATOM 731 C C . ILE A 1 89 ? 8.039 23.938 11.156 1 97.5 89 ILE A C 1
ATOM 733 O O . ILE A 1 89 ? 8.086 22.766 10.805 1 97.5 89 ILE A O 1
ATOM 737 N N . THR A 1 90 ? 8.766 24.828 10.523 1 96.31 90 THR A N 1
ATOM 738 C CA . THR A 1 90 ? 9.391 24.609 9.227 1 96.31 90 THR A CA 1
ATOM 739 C C . THR A 1 90 ? 10.703 23.844 9.375 1 96.31 90 THR A C 1
ATOM 741 O O . THR A 1 90 ? 11.109 23.109 8.469 1 96.31 90 THR A O 1
ATOM 744 N N . ASN A 1 91 ? 11.352 23.906 10.562 1 96.81 91 ASN A N 1
ATOM 745 C CA . ASN A 1 91 ? 12.672 23.312 10.695 1 96.81 91 ASN A CA 1
ATOM 746 C C . ASN A 1 91 ? 12.633 22.031 11.508 1 96.81 91 ASN A C 1
ATOM 748 O O . ASN A 1 91 ? 13.523 21.188 11.391 1 96.81 91 ASN A O 1
ATOM 752 N N . ASN A 1 92 ? 11.625 21.828 12.305 1 97.38 92 ASN A N 1
ATOM 753 C CA . ASN A 1 92 ? 11.609 20.688 13.219 1 97.38 92 ASN A CA 1
ATOM 754 C C . ASN A 1 92 ? 10.391 19.797 13 1 97.38 92 ASN A C 1
ATOM 756 O O . ASN A 1 92 ? 10.523 18.594 12.789 1 97.38 92 ASN A O 1
ATOM 760 N N . LEU A 1 93 ? 9.234 20.344 12.961 1 97.5 93 LEU A N 1
ATOM 761 C CA . LEU A 1 93 ? 8 19.547 12.938 1 97.5 93 LEU A CA 1
ATOM 762 C C . LEU A 1 93 ? 7.66 19.109 11.516 1 97.5 93 LEU A C 1
ATOM 764 O O . LEU A 1 93 ? 7.336 17.953 11.281 1 97.5 93 LEU A O 1
ATOM 768 N N . CYS A 1 94 ? 7.742 20.078 10.555 1 98.06 94 CYS A N 1
ATOM 769 C CA . CYS A 1 94 ? 7.324 19.812 9.18 1 98.06 94 CYS A CA 1
ATOM 770 C C . CYS A 1 94 ? 8.352 20.344 8.188 1 98.06 94 CYS A C 1
ATOM 772 O O . CYS A 1 94 ? 8.016 21.109 7.289 1 98.06 94 CYS A O 1
ATOM 774 N N . PRO A 1 95 ? 9.562 19.859 8.273 1 97.62 95 PRO A N 1
ATOM 775 C CA . PRO A 1 95 ? 10.633 20.391 7.418 1 97.62 95 PRO A CA 1
ATOM 776 C C . PRO A 1 95 ? 10.438 20.031 5.945 1 97.62 95 PRO A C 1
ATOM 778 O O . PRO A 1 95 ? 11.016 20.672 5.07 1 97.62 95 PRO A O 1
ATOM 781 N N . VAL A 1 96 ? 9.617 19.031 5.625 1 97.06 96 VAL A N 1
ATOM 782 C CA . VAL A 1 96 ? 9.492 18.594 4.234 1 97.06 96 VAL A CA 1
ATOM 783 C C . VAL A 1 96 ? 8.328 19.328 3.57 1 97.06 96 VAL A C 1
ATOM 785 O O . VAL A 1 96 ? 8.148 19.25 2.352 1 97.06 96 VAL A O 1
ATOM 788 N N . LEU A 1 97 ? 7.477 20.016 4.301 1 95.94 97 LEU A N 1
ATOM 789 C CA . LEU A 1 97 ? 6.32 20.703 3.742 1 95.94 97 LEU A CA 1
ATOM 790 C C . LEU A 1 97 ? 6.707 22.094 3.229 1 95.94 97 LEU A C 1
ATOM 792 O O . LEU A 1 97 ? 7.492 22.797 3.865 1 95.94 97 LEU A O 1
ATOM 796 N N . SER A 1 98 ? 6.133 22.406 2.102 1 93.19 98 SER A N 1
ATOM 797 C CA . SER A 1 98 ? 6.305 23.766 1.605 1 93.19 98 SER A CA 1
ATOM 798 C C . SER A 1 98 ? 5.488 24.766 2.424 1 93.19 98 SER A C 1
ATOM 800 O O . SER A 1 98 ? 4.551 24.375 3.123 1 93.19 98 SER A O 1
ATOM 802 N N . VAL A 1 99 ? 5.84 26.078 2.232 1 93.12 99 VAL A N 1
ATOM 803 C CA . VAL A 1 99 ? 5.129 27.125 2.949 1 93.12 99 VAL A CA 1
ATOM 804 C C . VAL A 1 99 ? 3.664 27.141 2.525 1 93.12 99 VAL A C 1
ATOM 806 O O . VAL A 1 99 ? 2.773 27.359 3.354 1 93.12 99 VAL A O 1
ATOM 809 N N . GLN A 1 100 ? 3.445 26.953 1.291 1 92.38 100 GLN A N 1
ATOM 810 C CA . GLN A 1 100 ? 2.074 26.938 0.794 1 92.38 100 GLN A CA 1
ATOM 811 C C . GLN A 1 100 ? 1.272 25.797 1.427 1 92.38 100 GLN A C 1
ATOM 813 O O . GLN A 1 100 ? 0.106 25.969 1.783 1 92.38 100 GLN A O 1
ATOM 818 N N . GLN A 1 101 ? 1.92 24.641 1.508 1 94.69 101 GLN A N 1
ATOM 819 C CA . GLN A 1 101 ? 1.271 23.5 2.129 1 94.69 101 GLN A CA 1
ATOM 820 C C . GLN A 1 101 ? 0.957 23.766 3.598 1 94.69 101 GLN A C 1
ATOM 822 O O . GLN A 1 101 ? -0.149 23.484 4.062 1 94.69 101 GLN A O 1
ATOM 827 N N . LEU A 1 102 ? 1.856 24.359 4.258 1 95.5 102 LEU A N 1
ATOM 828 C CA . LEU A 1 102 ? 1.691 24.688 5.668 1 95.5 102 LEU A CA 1
ATOM 829 C C . LEU A 1 102 ? 0.581 25.703 5.867 1 95.5 102 LEU A C 1
ATOM 831 O O . LEU A 1 102 ? -0.265 25.547 6.75 1 95.5 102 LEU A O 1
ATOM 835 N N . TYR A 1 103 ? 0.641 26.719 5.047 1 94.25 103 TYR A N 1
ATOM 836 C CA . TYR A 1 103 ? -0.397 27.734 5.109 1 94.25 103 TYR A CA 1
ATOM 837 C C . TYR A 1 103 ? -1.779 27.125 4.914 1 94.25 103 TYR A C 1
ATOM 839 O O . TYR A 1 103 ? -2.715 27.438 5.656 1 94.25 103 TYR A O 1
ATOM 847 N N . ARG A 1 104 ? -1.902 26.266 3.996 1 93.38 104 ARG A N 1
ATOM 848 C CA . ARG A 1 104 ? -3.176 25.625 3.688 1 93.38 104 ARG A CA 1
ATOM 849 C C . ARG A 1 104 ? -3.668 24.797 4.863 1 93.38 104 ARG A C 1
ATOM 851 O O . ARG A 1 104 ? -4.824 24.906 5.273 1 93.38 104 ARG A O 1
ATOM 858 N N . VAL A 1 105 ? -2.824 23.984 5.422 1 94.88 105 VAL A N 1
ATOM 859 C CA . VAL A 1 105 ? -3.195 23.109 6.523 1 94.88 105 VAL A CA 1
ATOM 860 C C . VAL A 1 105 ? -3.59 23.938 7.742 1 94.88 105 VAL A C 1
ATOM 862 O O . VAL A 1 105 ? -4.578 23.625 8.414 1 94.88 105 VAL A O 1
ATOM 865 N N . CYS A 1 106 ? -2.889 24.984 8.016 1 94.56 106 CYS A N 1
ATOM 866 C CA . CYS A 1 106 ? -3.127 25.797 9.195 1 94.56 106 CYS A CA 1
ATOM 867 C C . CYS A 1 106 ? -4.422 26.594 9.055 1 94.56 106 CYS A C 1
ATOM 869 O O . CYS A 1 106 ? -5.102 26.859 10.047 1 94.56 106 CYS A O 1
ATOM 871 N N . THR A 1 107 ? -4.727 26.906 7.863 1 93.62 107 THR A N 1
ATOM 872 C CA . THR A 1 107 ? -5.918 27.734 7.664 1 93.62 107 THR A CA 1
ATOM 873 C C . THR A 1 107 ? -7.168 26.859 7.574 1 93.62 107 THR A C 1
ATOM 875 O O . THR A 1 107 ? -8.266 27.312 7.895 1 93.62 107 THR A O 1
ATOM 878 N N . LEU A 1 108 ? -7.016 25.656 7.172 1 93.69 108 LEU A N 1
ATOM 879 C CA . LEU A 1 108 ? -8.156 24.75 7.078 1 93.69 108 LEU A CA 1
ATOM 880 C C . LEU A 1 108 ? -8.445 24.094 8.43 1 93.69 108 LEU A C 1
ATOM 882 O O . LEU A 1 108 ? -9.586 23.719 8.703 1 93.69 108 LEU A O 1
ATOM 886 N N . TYR A 1 109 ? -7.492 24.016 9.219 1 94.25 109 TYR A N 1
ATOM 887 C CA . TYR A 1 109 ? -7.555 23.234 10.453 1 94.25 109 TYR A CA 1
ATOM 888 C C . TYR A 1 109 ? -8.609 23.781 11.398 1 94.25 109 TYR A C 1
ATOM 890 O O . TYR A 1 109 ? -8.727 25 11.57 1 94.25 109 TYR A O 1
ATOM 898 N N . TRP A 1 110 ? -9.367 22.828 11.977 1 91.62 110 TRP A N 1
ATOM 899 C CA . TRP A 1 110 ? -10.188 23.172 13.133 1 91.62 110 TRP A CA 1
ATOM 900 C C . TRP A 1 110 ? -10.25 22.016 14.125 1 91.62 110 TRP A C 1
ATOM 902 O O . TRP A 1 110 ? -10.219 20.859 13.727 1 91.62 110 TRP A O 1
ATOM 912 N N . ASP A 1 111 ? -10.258 22.359 15.359 1 91.56 111 ASP A N 1
ATOM 913 C CA . ASP A 1 111 ? -10.266 21.375 16.438 1 91.56 111 ASP A CA 1
ATOM 914 C C . ASP A 1 111 ? -11.695 20.938 16.766 1 91.56 111 ASP A C 1
ATOM 916 O O . ASP A 1 111 ? -12.461 21.703 17.359 1 91.56 111 ASP A O 1
ATOM 920 N N . ASP A 1 112 ? -11.984 19.812 16.5 1 90.19 112 ASP A N 1
ATOM 921 C CA . ASP A 1 112 ? -13.312 19.25 16.75 1 90.19 112 ASP A CA 1
ATOM 922 C C . ASP A 1 112 ? -13.375 18.562 18.109 1 90.19 112 ASP A C 1
ATOM 924 O O . ASP A 1 112 ? -14.398 17.984 18.469 1 90.19 112 ASP A O 1
ATOM 928 N N . LYS A 1 113 ? -12.367 18.594 18.875 1 87.69 113 LYS A N 1
ATOM 929 C CA . LYS A 1 113 ? -12.32 17.781 20.094 1 87.69 113 LYS A CA 1
ATOM 930 C C . LYS A 1 113 ? -12.086 18.641 21.312 1 87.69 113 LYS A C 1
ATOM 932 O O . LYS A 1 113 ? -12.789 18.516 22.328 1 87.69 113 LYS A O 1
ATOM 937 N N . TYR A 1 114 ? -11.188 19.484 21.312 1 84.69 114 TYR A N 1
ATOM 938 C CA . TYR A 1 114 ? -10.727 20.125 22.531 1 84.69 114 TYR A CA 1
ATOM 939 C C . TYR A 1 114 ? -10.906 21.625 22.469 1 84.69 114 TYR A C 1
ATOM 941 O O . TYR A 1 114 ? -10.633 22.344 23.438 1 84.69 114 TYR A O 1
ATOM 949 N N . ASN A 1 115 ? -11.422 22.062 21.359 1 81.44 115 ASN A N 1
ATOM 950 C CA . ASN A 1 115 ? -11.586 23.5 21.125 1 81.44 115 ASN A CA 1
ATOM 951 C C . ASN A 1 115 ? -10.273 24.25 21.297 1 81.44 115 ASN A C 1
ATOM 953 O O . ASN A 1 115 ? -10.242 25.328 21.891 1 81.44 115 ASN A O 1
ATOM 957 N N . THR A 1 116 ? -9.211 23.469 20.875 1 76.12 116 THR A N 1
ATOM 958 C CA . THR A 1 116 ? -7.902 24.109 20.922 1 76.12 116 THR A CA 1
ATOM 959 C C . THR A 1 116 ? -7.738 25.094 19.75 1 76.12 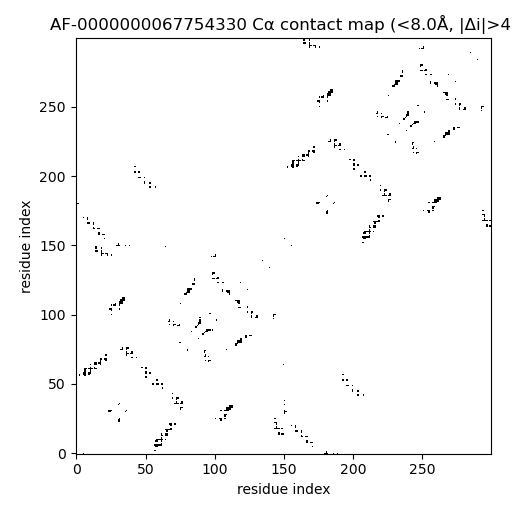116 THR A C 1
ATOM 961 O O . THR A 1 116 ? -8.391 24.938 18.719 1 76.12 116 THR A O 1
ATOM 964 N N . ARG A 1 117 ? -6.926 26.141 20.031 1 77.19 117 ARG A N 1
ATOM 965 C CA . ARG A 1 117 ? -6.629 27.125 19 1 77.19 117 ARG A CA 1
ATOM 966 C C . ARG A 1 117 ? -5.578 26.594 18.016 1 77.19 117 ARG A C 1
ATOM 968 O O . ARG A 1 117 ? -4.754 25.75 18.391 1 77.19 117 ARG A O 1
ATOM 975 N N . SER A 1 118 ? -5.668 26.938 16.797 1 88.44 118 SER A N 1
ATOM 976 C CA . SER A 1 118 ? -4.609 26.703 15.828 1 88.44 118 SER A CA 1
ATOM 977 C C . SER A 1 118 ? -3.404 27.609 16.094 1 88.44 118 SER A C 1
ATOM 979 O O . SER A 1 118 ? -3.262 28.141 17.203 1 88.44 118 SER A O 1
ATOM 981 N N . VAL A 1 119 ? -2.48 27.641 15.133 1 95.38 119 VAL A N 1
ATOM 982 C CA . VAL A 1 119 ? -1.262 28.438 15.281 1 95.38 119 VAL A CA 1
ATOM 983 C C . VAL A 1 119 ? -1.619 29.906 15.453 1 95.38 119 VAL A C 1
ATOM 985 O O . VAL A 1 119 ? -2.742 30.312 15.156 1 95.38 119 VAL A O 1
ATOM 988 N N . SER A 1 120 ? -0.714 30.672 15.93 1 95.88 120 SER A N 1
ATOM 989 C CA . SER A 1 120 ? -0.957 32.094 16.188 1 95.88 120 SER A CA 1
ATOM 990 C C . SER A 1 120 ? -1.143 32.875 14.898 1 95.88 120 SER A C 1
ATOM 992 O O . SER A 1 120 ? -0.627 32.469 13.852 1 95.88 120 SER A O 1
ATOM 994 N N . PRO A 1 121 ? -1.812 33.969 14.984 1 95.31 121 PRO A N 1
ATOM 995 C CA . PRO A 1 121 ? -1.956 34.844 13.812 1 95.31 121 PRO A CA 1
ATOM 996 C C . PRO A 1 121 ? -0.613 35.312 13.258 1 95.31 121 PRO A C 1
ATOM 998 O O . PRO A 1 121 ? -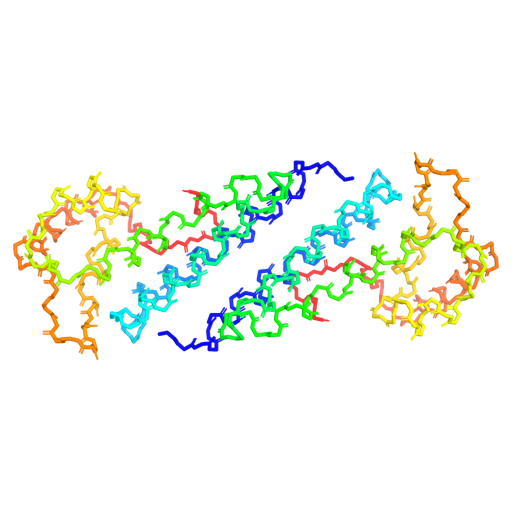0.478 35.531 12.047 1 95.31 121 PRO A O 1
ATOM 1001 N N . ASP A 1 122 ? 0.358 35.438 14.086 1 96.31 122 ASP A N 1
ATOM 1002 C CA . ASP A 1 122 ? 1.687 35.875 13.656 1 96.31 122 ASP A CA 1
ATOM 1003 C C . ASP A 1 122 ? 2.322 34.812 12.742 1 96.31 122 ASP A C 1
ATOM 1005 O O . ASP A 1 122 ? 2.982 35.156 11.758 1 96.31 122 ASP A O 1
ATOM 1009 N N . VAL A 1 123 ? 2.1 33.656 13.102 1 97 123 VAL A N 1
ATOM 1010 C CA . VAL A 1 123 ? 2.637 32.562 12.305 1 97 123 VAL A CA 1
ATOM 1011 C C . VAL A 1 123 ? 1.958 32.531 10.938 1 97 123 VAL A C 1
ATOM 1013 O O . VAL A 1 123 ? 2.627 32.406 9.906 1 97 123 VAL A O 1
ATOM 1016 N N . ILE A 1 124 ? 0.652 32.688 10.875 1 96.12 124 ILE A N 1
ATOM 1017 C CA . ILE A 1 124 ? -0.112 32.719 9.633 1 96.12 124 ILE A CA 1
ATOM 1018 C C . ILE A 1 124 ? 0.352 33.875 8.766 1 96.12 124 ILE A C 1
ATOM 1020 O O . ILE A 1 124 ? 0.537 33.719 7.555 1 96.12 124 ILE A O 1
ATOM 1024 N N . SER A 1 125 ? 0.559 34.969 9.406 1 95.81 125 SER A N 1
ATOM 1025 C CA . SER A 1 125 ? 1.013 36.156 8.695 1 95.81 125 SER A CA 1
ATOM 1026 C C . SER A 1 125 ? 2.396 35.938 8.086 1 95.81 125 SER A C 1
ATOM 1028 O O . SER A 1 125 ? 2.656 36.344 6.957 1 95.81 125 SER A O 1
ATOM 1030 N N . SER A 1 126 ? 3.242 35.312 8.867 1 94.62 126 SER A N 1
ATOM 1031 C CA . SER A 1 126 ? 4.578 35 8.383 1 94.62 126 SER A CA 1
ATOM 1032 C C . SER A 1 126 ? 4.523 34.125 7.148 1 94.62 126 SER A C 1
ATOM 1034 O O . SER A 1 126 ? 5.262 34.312 6.188 1 94.62 126 SER A O 1
ATOM 1036 N N . MET A 1 127 ? 3.631 33.156 7.18 1 93.5 127 MET A N 1
ATOM 1037 C CA . MET A 1 127 ? 3.48 32.25 6.047 1 93.5 127 MET A CA 1
ATOM 1038 C C . MET A 1 127 ? 2.965 32.969 4.816 1 93.5 127 MET A C 1
ATOM 1040 O O . MET A 1 127 ? 3.439 32.75 3.705 1 93.5 127 MET A O 1
ATOM 1044 N N . ARG A 1 128 ? 2.047 33.812 5.02 1 92.5 128 ARG A N 1
ATOM 1045 C CA . ARG A 1 128 ? 1.443 34.562 3.93 1 92.5 128 ARG A CA 1
ATOM 1046 C C . ARG A 1 128 ? 2.484 35.438 3.219 1 92.5 128 ARG A C 1
ATOM 1048 O O . ARG A 1 128 ? 2.518 35.469 1.987 1 92.5 128 ARG A O 1
ATOM 1055 N N . VAL A 1 129 ? 3.316 36.062 3.961 1 91.62 129 VAL A N 1
ATOM 1056 C CA . VAL A 1 129 ? 4.355 36.938 3.426 1 91.62 129 VAL A CA 1
ATOM 1057 C C . VAL A 1 129 ? 5.336 36.125 2.588 1 91.62 129 VAL A C 1
ATOM 1059 O O . VAL A 1 129 ? 5.68 36.5 1.468 1 91.62 129 VAL A O 1
ATOM 1062 N N . LEU A 1 130 ? 5.684 35 3.08 1 89.12 130 LEU A N 1
ATOM 1063 C CA . LEU A 1 130 ? 6.672 34.188 2.406 1 89.12 130 LEU A CA 1
ATOM 1064 C C . LEU A 1 130 ? 6.094 33.562 1.136 1 89.12 130 LEU A C 1
ATOM 1066 O O . LEU A 1 130 ? 6.805 33.406 0.141 1 89.12 130 LEU A O 1
ATOM 1070 N N . MET A 1 131 ? 4.82 33.188 1.141 1 87.31 131 MET A N 1
ATOM 1071 C CA . MET A 1 131 ? 4.152 32.625 -0.036 1 87.31 131 MET A CA 1
ATOM 1072 C C . MET A 1 131 ? 4.102 33.656 -1.164 1 87.31 131 MET A C 1
ATOM 1074 O O . MET A 1 131 ? 4.258 33.312 -2.336 1 87.31 131 MET A O 1
ATOM 1078 N N . THR A 1 132 ? 3.764 34.875 -0.825 1 83.19 132 THR A N 1
ATOM 1079 C CA . THR A 1 132 ? 3.695 35.938 -1.804 1 83.19 132 THR A CA 1
ATOM 1080 C C . THR A 1 132 ? 5.066 36.188 -2.424 1 83.19 132 THR A C 1
ATOM 1082 O O . THR A 1 132 ? 5.176 36.406 -3.631 1 83.19 132 THR A O 1
ATOM 1085 N N . GLU A 1 133 ? 6.027 36 -1.648 1 77.75 133 GLU A N 1
ATOM 1086 C CA . GLU A 1 133 ? 7.387 36.188 -2.145 1 77.75 133 GLU A CA 1
ATOM 1087 C C . GLU A 1 133 ? 7.789 35.031 -3.074 1 77.75 133 GLU A C 1
ATOM 1089 O O . GLU A 1 133 ? 8.508 35.25 -4.051 1 77.75 133 GLU A O 1
ATOM 1094 N N . GLU A 1 134 ? 7.332 33.844 -2.74 1 69.94 134 GLU A N 1
ATOM 1095 C CA . GLU A 1 134 ? 7.641 32.688 -3.545 1 69.94 134 GLU A CA 1
ATOM 1096 C C . GLU A 1 134 ? 6.891 32.688 -4.871 1 69.94 134 GLU A C 1
ATOM 1098 O O . GLU A 1 134 ? 7.406 32.25 -5.895 1 69.94 134 GLU A O 1
ATOM 1103 N N . LEU A 1 135 ? 5.555 32.875 -4.797 1 63.22 135 LEU A N 1
ATOM 1104 C CA . LEU A 1 135 ? 4.754 32.969 -6.012 1 63.22 135 LEU A CA 1
ATOM 1105 C C . LEU A 1 135 ? 5.352 33.969 -6.984 1 63.22 135 LEU A C 1
ATOM 1107 O O . LEU A 1 135 ? 5.324 33.75 -8.203 1 63.22 135 LEU A O 1
ATOM 1111 N N . ASN A 1 136 ? 5.641 35.062 -6.512 1 60.47 136 ASN A N 1
ATOM 1112 C CA . ASN A 1 136 ? 6.297 36.031 -7.383 1 60.47 136 ASN A CA 1
ATOM 1113 C C . ASN A 1 136 ? 7.559 35.469 -8.023 1 60.47 136 ASN A C 1
ATOM 1115 O O . ASN A 1 136 ? 7.98 35.906 -9.086 1 60.47 136 ASN A O 1
ATOM 1119 N N . ASN A 1 137 ? 7.961 34.469 -7.496 1 53.5 137 ASN A N 1
ATOM 1120 C CA . ASN A 1 137 ? 9.141 33.844 -8.086 1 53.5 137 ASN A CA 1
ATOM 1121 C C . ASN A 1 137 ? 8.773 32.562 -8.844 1 53.5 137 ASN A C 1
ATOM 1123 O O . ASN A 1 137 ? 9.445 32.188 -9.797 1 53.5 137 ASN A O 1
ATOM 1127 N N . ALA A 1 138 ? 8.391 31.766 -8.422 1 52.03 138 ALA A N 1
ATOM 1128 C CA . ALA A 1 138 ? 8.273 30.453 -9.055 1 52.03 138 ALA A CA 1
ATOM 1129 C C . ALA A 1 138 ? 6.852 30.203 -9.562 1 52.03 138 ALA A C 1
ATOM 1131 O O . ALA A 1 138 ? 5.895 30.797 -9.047 1 52.03 138 ALA A O 1
ATOM 1132 N N . GLU A 1 139 ? 6.617 29.672 -10.617 1 46.94 139 GLU A N 1
ATOM 1133 C CA . GLU A 1 139 ? 5.531 28.969 -11.289 1 46.94 139 GLU A CA 1
ATOM 1134 C C . GLU A 1 139 ? 4.551 28.375 -10.281 1 46.94 139 GLU A C 1
ATOM 1136 O O . GLU A 1 139 ? 4.949 27.953 -9.195 1 46.94 139 GLU A O 1
ATOM 1141 N N . THR A 1 140 ? 3.189 28.688 -10.281 1 48.94 140 THR A N 1
ATOM 1142 C CA . THR A 1 140 ? 2.055 28.234 -9.477 1 48.94 140 THR A CA 1
ATOM 1143 C C . THR A 1 140 ? 2.225 26.781 -9.055 1 48.94 140 THR A C 1
ATOM 1145 O O . THR A 1 140 ? 2.109 25.875 -9.875 1 48.94 140 THR A O 1
ATOM 1148 N N . ASN A 1 141 ? 3.18 26.609 -8.273 1 52.47 141 ASN A N 1
ATOM 1149 C CA . ASN A 1 141 ? 3.512 25.25 -7.859 1 52.47 141 ASN A CA 1
ATOM 1150 C C . ASN A 1 141 ? 2.371 24.609 -7.074 1 52.47 141 ASN A C 1
ATOM 1152 O O . ASN A 1 141 ? 1.807 25.234 -6.172 1 52.47 141 ASN A O 1
ATOM 1156 N N . SER A 1 142 ? 1.66 23.641 -7.602 1 62.91 142 SER A N 1
ATOM 1157 C CA . SER A 1 142 ? 0.596 22.828 -7.027 1 62.91 142 SER A CA 1
ATOM 1158 C C . SER A 1 142 ? 0.999 22.266 -5.664 1 62.91 142 SER A C 1
ATOM 1160 O O . SER A 1 142 ? 2.041 21.625 -5.535 1 62.91 142 SER A O 1
ATOM 1162 N N . PHE A 1 143 ? 0.535 22.781 -4.57 1 70.44 143 PHE A N 1
ATOM 1163 C CA . PHE A 1 143 ? 0.872 22.359 -3.215 1 70.44 143 PHE A CA 1
ATOM 1164 C C . PHE A 1 143 ? 0.379 20.938 -2.953 1 70.44 143 PHE A C 1
ATOM 1166 O O . PHE A 1 143 ? 0.663 20.359 -1.901 1 70.44 143 PHE A O 1
ATOM 1173 N N . LEU A 1 144 ? -0.311 20.359 -3.914 1 75.31 144 LEU A N 1
ATOM 1174 C CA . LEU A 1 144 ? -0.745 18.984 -3.783 1 75.31 144 LEU A CA 1
ATOM 1175 C C . LEU A 1 144 ? 0.368 18.016 -4.191 1 75.31 144 LEU A C 1
ATOM 1177 O O . LEU A 1 144 ? 1.227 18.375 -5.004 1 75.31 144 LEU A O 1
ATOM 1181 N N . LEU A 1 145 ? 0.432 16.938 -3.463 1 79.88 145 LEU A N 1
ATOM 1182 C CA . LEU A 1 145 ? 1.365 15.883 -3.844 1 79.88 145 LEU A CA 1
ATOM 1183 C C . LEU A 1 145 ? 0.806 15.055 -4.992 1 79.88 145 LEU A C 1
ATOM 1185 O O . LEU A 1 145 ? -0.412 14.953 -5.152 1 79.88 145 LEU A O 1
ATOM 1189 N N . ASP A 1 146 ? 1.742 14.695 -5.973 1 76.06 146 ASP A N 1
ATOM 1190 C CA . ASP A 1 146 ? 1.349 13.75 -7.016 1 76.06 146 ASP A CA 1
ATOM 1191 C C . ASP A 1 146 ? 2.172 12.469 -6.938 1 76.06 146 ASP A C 1
ATOM 1193 O O . ASP A 1 146 ? 3.033 12.328 -6.062 1 76.06 146 ASP A O 1
ATOM 1197 N N . ASP A 1 147 ? 1.704 11.406 -7.645 1 65.38 147 ASP A N 1
ATOM 1198 C CA . ASP A 1 147 ? 2.293 10.07 -7.59 1 65.38 147 ASP A CA 1
ATOM 1199 C C . ASP A 1 147 ? 3.803 10.133 -7.812 1 65.38 147 ASP A C 1
ATOM 1201 O O . ASP A 1 147 ? 4.531 9.227 -7.395 1 65.38 147 ASP A O 1
ATOM 1205 N N . ASN A 1 148 ? 4.242 11.164 -8.359 1 55.19 148 ASN A N 1
ATOM 1206 C CA . ASN A 1 148 ? 5.668 11.328 -8.625 1 55.19 148 ASN A CA 1
ATOM 1207 C C . ASN A 1 148 ? 6.344 12.172 -7.547 1 55.19 148 ASN A C 1
ATOM 1209 O O . ASN A 1 148 ? 7.527 12.484 -7.652 1 55.19 148 ASN A O 1
ATOM 1213 N N . SER A 1 149 ? 5.625 12.453 -6.539 1 49.12 149 SER A N 1
ATOM 1214 C CA . SER A 1 149 ? 6.133 13.391 -5.539 1 49.12 149 SER A CA 1
ATOM 1215 C C . SER A 1 149 ? 6.996 12.672 -4.504 1 49.12 149 SER A C 1
ATOM 1217 O O . SER A 1 149 ? 6.57 11.68 -3.914 1 49.12 149 SER A O 1
ATOM 1219 N N . ARG A 1 150 ? 8.398 12.562 -4.691 1 47.66 150 ARG A N 1
ATOM 1220 C CA . ARG A 1 150 ? 9.359 11.969 -3.771 1 47.66 150 ARG A CA 1
ATOM 1221 C C . ARG A 1 150 ? 9.734 12.938 -2.658 1 47.66 150 ARG A C 1
ATOM 1223 O O . ARG A 1 150 ? 9.797 14.148 -2.883 1 47.66 150 ARG A O 1
ATOM 1230 N N . MET B 1 1 ? -11.586 12.234 9.133 1 78.69 1 MET B N 1
ATOM 1231 C CA . MET B 1 1 ? -11.523 11.594 7.824 1 78.69 1 MET B CA 1
ATOM 1232 C C . MET B 1 1 ? -12.422 10.359 7.785 1 78.69 1 MET B C 1
ATOM 1234 O O . MET B 1 1 ? -12.32 9.484 8.656 1 78.69 1 MET B O 1
ATOM 1238 N N . PRO B 1 2 ? -13.328 10.344 6.824 1 82.69 2 PRO B N 1
ATOM 1239 C CA . PRO B 1 2 ? -14.195 9.164 6.805 1 82.69 2 PRO B CA 1
ATOM 1240 C C . PRO B 1 2 ? -13.414 7.855 6.641 1 82.69 2 PRO B C 1
ATOM 1242 O O . PRO B 1 2 ? -12.57 7.746 5.754 1 82.69 2 PRO B O 1
ATOM 1245 N N . PRO B 1 3 ? -13.664 6.949 7.547 1 86.81 3 PRO B N 1
ATOM 1246 C CA . PRO B 1 3 ? -13 5.648 7.461 1 86.81 3 PRO B CA 1
ATOM 1247 C C . PRO B 1 3 ? -13.07 5.039 6.062 1 86.81 3 PRO B C 1
ATOM 1249 O O . PRO B 1 3 ? -12.125 4.383 5.621 1 86.81 3 PRO B O 1
ATOM 1252 N N . ILE B 1 4 ? -14.164 5.395 5.453 1 89.06 4 ILE B N 1
ATOM 1253 C CA . ILE B 1 4 ? -14.383 4.832 4.125 1 89.06 4 ILE B CA 1
ATOM 1254 C C . ILE B 1 4 ? -13.305 5.344 3.168 1 89.06 4 ILE B C 1
ATOM 1256 O O . ILE B 1 4 ? -12.859 4.613 2.281 1 89.06 4 ILE B O 1
ATOM 1260 N N . LEU B 1 5 ? -12.82 6.578 3.381 1 91.69 5 LEU B N 1
ATOM 1261 C CA . LEU B 1 5 ? -11.789 7.148 2.523 1 91.69 5 LEU B CA 1
ATOM 1262 C C . LEU B 1 5 ? -10.445 6.473 2.768 1 91.69 5 LEU B C 1
ATOM 1264 O O . LEU B 1 5 ? -9.742 6.113 1.818 1 91.69 5 LEU B O 1
ATOM 1268 N N . VAL B 1 6 ? -10.102 6.238 3.99 1 93.12 6 VAL B N 1
ATOM 1269 C CA . VAL B 1 6 ? -8.844 5.582 4.344 1 93.12 6 VAL B CA 1
ATOM 1270 C C . VAL B 1 6 ? -8.844 4.152 3.812 1 93.12 6 VAL B C 1
ATOM 1272 O O . VAL B 1 6 ? -7.855 3.699 3.23 1 93.12 6 VAL B O 1
ATOM 1275 N N . GLN B 1 7 ? -10 3.492 3.934 1 93.56 7 GLN B N 1
ATOM 1276 C CA . GLN B 1 7 ? -10.125 2.121 3.449 1 93.56 7 GLN B CA 1
ATOM 1277 C C . GLN B 1 7 ? -9.93 2.051 1.938 1 93.56 7 GLN B C 1
ATOM 1279 O O . GLN B 1 7 ? -9.289 1.125 1.431 1 93.56 7 GLN B O 1
ATOM 1284 N N . LYS B 1 8 ? -10.453 3 1.301 1 95.06 8 LYS B 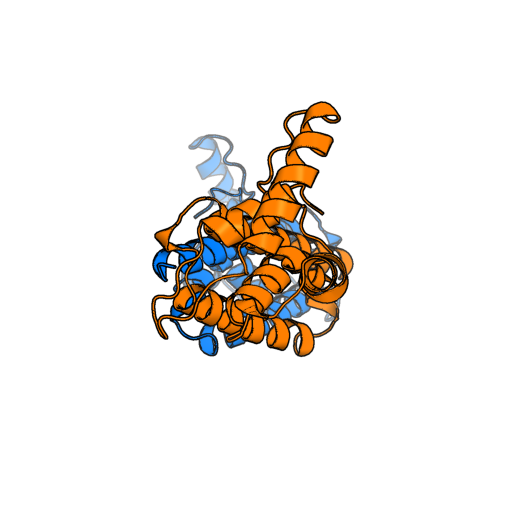N 1
ATOM 1285 C CA . LYS B 1 8 ? -10.305 3.045 -0.151 1 95.06 8 LYS B CA 1
ATOM 1286 C C . LYS B 1 8 ? -8.844 3.246 -0.55 1 95.06 8 LYS B C 1
ATOM 1288 O O . LYS B 1 8 ? -8.375 2.652 -1.523 1 95.06 8 LYS B O 1
ATOM 1293 N N . ILE B 1 9 ? -8.164 4.039 0.164 1 95.25 9 ILE B N 1
ATOM 1294 C CA . ILE B 1 9 ? -6.762 4.309 -0.107 1 95.25 9 ILE B CA 1
ATOM 1295 C C . ILE B 1 9 ? -5.945 3.033 0.073 1 95.25 9 ILE B C 1
ATOM 1297 O O . ILE B 1 9 ? -5.133 2.68 -0.787 1 95.25 9 ILE B O 1
ATOM 1301 N N . PHE B 1 10 ? -6.203 2.299 1.113 1 94.69 10 PHE B N 1
ATOM 1302 C CA . PHE B 1 10 ? -5.48 1.057 1.352 1 94.69 10 PHE B CA 1
ATOM 1303 C C . PHE B 1 10 ? -5.867 -0.003 0.327 1 94.69 10 PHE B C 1
ATOM 1305 O O . PHE B 1 10 ? -5.016 -0.759 -0.145 1 94.69 10 PHE B O 1
ATOM 1312 N N . SER B 1 11 ? -7.18 -0.047 -0.006 1 95.56 11 SER B N 1
ATOM 1313 C CA . SER B 1 11 ? -7.621 -0.989 -1.029 1 95.56 11 SER B CA 1
ATOM 1314 C C . SER B 1 11 ? -6.891 -0.756 -2.348 1 95.56 11 SER B C 1
ATOM 1316 O O . SER B 1 11 ? -6.473 -1.709 -3.006 1 95.56 11 SER B O 1
ATOM 1318 N N . GLN B 1 12 ? -6.668 0.468 -2.699 1 96.12 12 GLN B N 1
ATOM 1319 C CA . GLN B 1 12 ? -5.977 0.811 -3.938 1 96.12 12 GLN B CA 1
ATOM 1320 C C . GLN B 1 12 ? -4.492 0.466 -3.854 1 96.12 12 GLN B C 1
ATOM 1322 O O . GLN B 1 12 ? -3.904 -0.003 -4.828 1 96.12 12 GLN B O 1
ATOM 1327 N N . ALA B 1 13 ? -3.922 0.709 -2.744 1 96.06 13 ALA B N 1
ATOM 1328 C CA . ALA B 1 13 ? -2.52 0.357 -2.543 1 96.06 13 ALA B CA 1
ATOM 1329 C C . ALA B 1 13 ? -2.312 -1.151 -2.648 1 96.06 13 ALA B C 1
ATOM 1331 O O . ALA B 1 13 ? -1.379 -1.611 -3.311 1 96.06 13 ALA B O 1
ATOM 1332 N N . PHE B 1 14 ? -3.205 -1.931 -2.029 1 96.56 14 PHE B N 1
ATOM 1333 C CA . PHE B 1 14 ? -3.111 -3.385 -2.072 1 96.56 14 PHE B CA 1
ATOM 1334 C C . PHE B 1 14 ? -3.379 -3.902 -3.48 1 96.56 14 PHE B C 1
ATOM 1336 O O . PHE B 1 14 ? -2.744 -4.863 -3.926 1 96.56 14 PHE B O 1
ATOM 1343 N N . SER B 1 15 ? -4.277 -3.262 -4.133 1 97.56 15 SER B N 1
ATOM 1344 C CA . SER B 1 15 ? -4.523 -3.623 -5.523 1 97.56 15 SER B CA 1
ATOM 1345 C C . SER B 1 15 ? -3.273 -3.424 -6.375 1 97.56 15 SER B C 1
ATOM 1347 O O . SER B 1 15 ? -2.947 -4.266 -7.215 1 97.56 15 SER B O 1
ATOM 1349 N N . TYR B 1 16 ? -2.633 -2.406 -6.148 1 97.06 16 TYR B N 1
ATOM 1350 C CA . TYR B 1 16 ? -1.381 -2.137 -6.844 1 97.06 16 TYR B CA 1
ATOM 1351 C C . TYR B 1 16 ? -0.349 -3.219 -6.551 1 97.06 16 TYR B C 1
ATOM 1353 O O . TYR B 1 16 ? 0.298 -3.734 -7.465 1 97.06 16 TYR B O 1
ATOM 1361 N N . ILE B 1 17 ? -0.184 -3.559 -5.336 1 96.94 17 ILE B N 1
ATOM 1362 C CA . ILE B 1 17 ? 0.761 -4.594 -4.926 1 96.94 17 ILE B CA 1
ATOM 1363 C C . ILE B 1 17 ? 0.413 -5.91 -5.613 1 96.94 17 ILE B C 1
ATOM 1365 O O . ILE B 1 17 ? 1.293 -6.594 -6.141 1 96.94 17 ILE B O 1
ATOM 1369 N N . ASN B 1 18 ? -0.857 -6.227 -5.609 1 97.69 18 ASN B N 1
ATOM 1370 C CA . ASN B 1 18 ? -1.348 -7.438 -6.258 1 97.69 18 ASN B CA 1
ATOM 1371 C C . ASN B 1 18 ? -0.934 -7.496 -7.723 1 97.69 18 ASN B C 1
ATOM 1373 O O . ASN B 1 18 ? -0.353 -8.484 -8.172 1 97.69 18 ASN B O 1
ATOM 1377 N N . VAL B 1 19 ? -1.162 -6.449 -8.414 1 97.19 19 VAL B N 1
ATOM 1378 C CA . VAL B 1 19 ? -0.915 -6.387 -9.844 1 97.19 19 VAL B CA 1
ATOM 1379 C C . VAL B 1 19 ? 0.583 -6.508 -10.117 1 97.19 19 VAL B C 1
ATOM 1381 O O . VAL B 1 19 ? 1.004 -7.305 -10.961 1 97.19 19 VAL B O 1
ATOM 1384 N N . GLN B 1 20 ? 1.367 -5.777 -9.367 1 95.69 20 GLN B N 1
ATOM 1385 C CA . GLN B 1 20 ? 2.803 -5.742 -9.625 1 95.69 20 GLN B CA 1
ATOM 1386 C C . GLN B 1 20 ? 3.449 -7.09 -9.32 1 95.69 20 GLN B C 1
ATOM 1388 O O . GLN B 1 20 ? 4.23 -7.605 -10.125 1 95.69 20 GLN B O 1
ATOM 1393 N N . LEU B 1 21 ? 3.102 -7.621 -8.188 1 96.31 21 LEU B N 1
ATOM 1394 C CA . LEU B 1 21 ? 3.693 -8.898 -7.809 1 96.31 21 LEU B CA 1
ATOM 1395 C C . LEU B 1 21 ? 3.207 -10.016 -8.727 1 96.31 21 LEU B C 1
ATOM 1397 O O . LEU B 1 21 ? 4.008 -10.812 -9.219 1 96.31 21 LEU B O 1
ATOM 1401 N N . PHE B 1 22 ? 1.919 -10.078 -8.953 1 97.06 22 PHE B N 1
ATOM 1402 C CA . PHE B 1 22 ? 1.336 -11.117 -9.797 1 97.06 22 PHE B CA 1
ATOM 1403 C C . PHE B 1 22 ? 1.944 -11.078 -11.195 1 97.06 22 PHE B C 1
ATOM 1405 O O . PHE B 1 22 ? 2.381 -12.109 -11.711 1 97.06 22 PHE B O 1
ATOM 1412 N N . ASN B 1 23 ? 2.074 -9.922 -11.758 1 95.62 23 ASN B N 1
ATOM 1413 C CA . ASN B 1 23 ? 2.627 -9.773 -13.102 1 95.62 23 ASN B CA 1
ATOM 1414 C C . ASN B 1 23 ? 4.098 -10.188 -13.148 1 95.62 23 ASN B C 1
ATOM 1416 O O . ASN B 1 23 ? 4.57 -10.695 -14.164 1 95.62 23 ASN B O 1
ATOM 1420 N N . SER B 1 24 ? 4.742 -9.953 -12.062 1 94.31 24 SER B N 1
ATOM 1421 C CA . SER B 1 24 ? 6.145 -10.359 -12.023 1 94.31 24 SER B CA 1
ATOM 1422 C C . SER B 1 24 ? 6.289 -11.867 -12.18 1 94.31 24 SER B C 1
ATOM 1424 O O . SER B 1 24 ? 7.203 -12.344 -12.852 1 94.31 24 SER B O 1
ATOM 1426 N N . PHE B 1 25 ? 5.387 -12.625 -11.625 1 94.75 25 PHE B N 1
ATOM 1427 C CA . PHE B 1 25 ? 5.414 -14.078 -11.727 1 94.75 25 PHE B CA 1
ATOM 1428 C C . PHE B 1 25 ? 5.047 -14.523 -13.141 1 94.75 25 PHE B C 1
ATOM 1430 O O . PHE B 1 25 ? 5.484 -15.586 -13.594 1 94.75 25 PHE B O 1
ATOM 1437 N N . LEU B 1 26 ? 4.277 -13.75 -13.844 1 93.88 26 LEU B N 1
ATOM 1438 C CA . LEU B 1 26 ? 3.793 -14.125 -15.164 1 93.88 26 LEU B CA 1
ATOM 1439 C C . LEU B 1 26 ? 4.773 -13.688 -16.25 1 93.88 26 LEU B C 1
ATOM 1441 O O . LEU B 1 26 ? 4.832 -14.297 -17.312 1 93.88 26 LEU B O 1
ATOM 1445 N N . LEU B 1 27 ? 5.559 -12.664 -15.977 1 91.5 27 LEU B N 1
ATOM 1446 C CA . LEU B 1 27 ? 6.359 -12.047 -17.031 1 91.5 27 LEU B CA 1
ATOM 1447 C C . LEU B 1 27 ? 7.816 -12.492 -16.938 1 91.5 27 LEU B C 1
ATOM 1449 O O . LEU B 1 27 ? 8.539 -12.484 -17.922 1 91.5 27 LEU B O 1
ATOM 1453 N N . ARG B 1 28 ? 8.312 -12.844 -15.844 1 90.31 28 ARG B N 1
ATOM 1454 C CA . ARG B 1 28 ? 9.727 -13.125 -15.625 1 90.31 28 ARG B CA 1
ATOM 1455 C C . ARG B 1 28 ? 9.938 -14.531 -15.086 1 90.31 28 ARG B C 1
ATOM 1457 O O . ARG B 1 28 ? 9.555 -14.828 -13.945 1 90.31 28 ARG B O 1
ATOM 1464 N N . GLN B 1 29 ? 10.664 -15.219 -15.836 1 91.44 29 GLN B N 1
ATOM 1465 C CA . GLN B 1 29 ? 10.906 -16.609 -15.445 1 91.44 29 GLN B CA 1
ATOM 1466 C C . GLN B 1 29 ? 11.688 -16.672 -14.141 1 91.44 29 GLN B C 1
ATOM 1468 O O . GLN B 1 29 ? 11.461 -17.562 -13.32 1 91.44 29 GLN B O 1
ATOM 1473 N N . GLU B 1 30 ? 12.562 -15.742 -13.945 1 92.75 30 GLU B N 1
ATOM 1474 C CA . GLU B 1 30 ? 13.414 -15.75 -12.758 1 92.75 30 GLU B CA 1
ATOM 1475 C C . GLU B 1 30 ? 12.594 -15.5 -11.5 1 92.75 30 GLU B C 1
ATOM 1477 O O . GLU B 1 30 ? 13.055 -15.758 -10.383 1 92.75 30 GLU B O 1
ATOM 1482 N N . CYS B 1 31 ? 11.43 -15.008 -11.703 1 93.69 31 CYS B N 1
ATOM 1483 C CA . CYS B 1 31 ? 10.57 -14.734 -10.555 1 93.69 31 CYS B CA 1
ATOM 1484 C C . CYS B 1 31 ? 9.688 -15.938 -10.234 1 93.69 31 CYS B C 1
ATOM 1486 O O . CYS B 1 31 ? 9.289 -16.141 -9.086 1 93.69 31 CYS B O 1
ATOM 1488 N N . CYS B 1 32 ? 9.391 -16.672 -11.195 1 94.62 32 CYS B N 1
ATOM 1489 C CA . CYS B 1 32 ? 8.43 -17.766 -11.023 1 94.62 32 CYS B CA 1
ATOM 1490 C C . CYS B 1 32 ? 9.125 -19.031 -10.523 1 94.62 32 CYS B C 1
ATOM 1492 O O . CYS B 1 32 ? 9.164 -20.047 -11.219 1 94.62 32 CYS B O 1
ATOM 1494 N N . THR B 1 33 ? 9.719 -18.953 -9.344 1 95 33 THR B N 1
ATOM 1495 C CA . THR B 1 33 ? 10.414 -20.062 -8.703 1 95 33 THR B CA 1
ATOM 1496 C C . THR B 1 33 ? 9.766 -20.406 -7.371 1 95 33 THR B C 1
ATOM 1498 O O . THR B 1 33 ? 9.023 -19.609 -6.809 1 95 33 THR B O 1
ATOM 1501 N N . PHE B 1 34 ? 10.109 -21.609 -6.875 1 94.88 34 PHE B N 1
ATOM 1502 C CA . PHE B 1 34 ? 9.625 -22.047 -5.57 1 94.88 34 PHE B CA 1
ATOM 1503 C C . PHE B 1 34 ? 10.094 -21.094 -4.477 1 94.88 34 PHE B C 1
ATOM 1505 O O . PHE B 1 34 ? 9.305 -20.672 -3.633 1 94.88 34 PHE B O 1
ATOM 1512 N N . SER B 1 35 ? 11.328 -20.703 -4.516 1 94.94 35 SER B N 1
ATOM 1513 C CA . SER B 1 35 ? 11.906 -19.844 -3.486 1 94.94 35 SER B CA 1
ATOM 1514 C C . SER B 1 35 ? 11.242 -18.469 -3.471 1 94.94 35 SER B C 1
ATOM 1516 O O . SER B 1 35 ? 10.953 -17.938 -2.402 1 94.94 35 SER B O 1
ATOM 1518 N N . ASN B 1 36 ? 10.992 -17.969 -4.629 1 94.56 36 ASN B N 1
ATOM 1519 C CA . ASN B 1 36 ? 10.344 -16.656 -4.715 1 94.56 36 ASN B CA 1
ATOM 1520 C C . ASN B 1 36 ? 8.891 -16.719 -4.25 1 94.56 36 ASN B C 1
ATOM 1522 O O . ASN B 1 36 ? 8.406 -15.797 -3.598 1 94.56 36 ASN B O 1
ATOM 1526 N N . ALA B 1 37 ? 8.234 -17.766 -4.598 1 96.19 37 ALA B N 1
ATOM 1527 C CA . ALA B 1 37 ? 6.855 -17.953 -4.141 1 96.19 37 ALA B CA 1
ATOM 1528 C C . ALA B 1 37 ? 6.797 -18.031 -2.617 1 96.19 37 ALA B C 1
ATOM 1530 O O . ALA B 1 37 ? 5.938 -17.406 -1.987 1 96.19 37 ALA B O 1
ATOM 1531 N N . GLU B 1 38 ? 7.73 -18.766 -2.051 1 95.31 38 GLU B N 1
ATOM 1532 C CA . GLU B 1 38 ? 7.801 -18.875 -0.596 1 95.31 38 GLU B CA 1
ATOM 1533 C C . GLU B 1 38 ? 8.078 -17.516 0.045 1 95.31 38 GLU B C 1
ATOM 1535 O O . GLU B 1 38 ? 7.473 -17.172 1.062 1 95.31 38 GLU B O 1
ATOM 1540 N N . TYR B 1 39 ? 8.984 -16.859 -0.566 1 94.25 39 TYR B N 1
ATOM 1541 C CA . TYR B 1 39 ? 9.375 -15.531 -0.094 1 94.25 39 TYR B CA 1
ATOM 1542 C C . TYR B 1 39 ? 8.18 -14.586 -0.1 1 94.25 39 TYR B C 1
ATOM 1544 O O . TYR B 1 39 ? 7.891 -13.93 0.907 1 94.25 39 TYR B O 1
ATOM 1552 N N . VAL B 1 40 ? 7.438 -14.516 -1.187 1 95.56 40 VAL B N 1
ATOM 1553 C CA . VAL B 1 40 ? 6.297 -13.617 -1.329 1 95.56 40 VAL B CA 1
ATOM 1554 C C . VAL B 1 40 ? 5.16 -14.078 -0.416 1 95.56 40 VAL B C 1
ATOM 1556 O O . VAL B 1 40 ? 4.488 -13.258 0.208 1 95.56 40 VAL B O 1
ATOM 1559 N N . LYS B 1 41 ? 5.012 -15.359 -0.296 1 96.19 41 LYS B N 1
ATOM 1560 C CA . LYS B 1 41 ? 3.996 -15.898 0.598 1 96.19 41 LYS B CA 1
ATOM 1561 C C . LYS B 1 41 ? 4.238 -15.461 2.039 1 96.19 41 LYS B C 1
ATOM 1563 O O . LYS B 1 41 ? 3.297 -15.117 2.754 1 96.19 41 LYS B O 1
ATOM 1568 N N . SER B 1 42 ? 5.469 -15.484 2.439 1 93.75 42 SER B N 1
ATOM 1569 C CA . SER B 1 42 ? 5.816 -15.031 3.783 1 93.75 42 SER B CA 1
ATOM 1570 C C . SER B 1 42 ? 5.516 -13.555 3.969 1 93.75 42 SER B C 1
ATOM 1572 O O . SER B 1 42 ? 5.031 -13.141 5.023 1 93.75 42 SER B O 1
ATOM 1574 N N . GLY B 1 43 ? 5.828 -12.766 2.936 1 92.06 43 GLY B N 1
ATOM 1575 C CA . GLY B 1 43 ? 5.5 -11.352 2.98 1 92.06 43 GLY B CA 1
ATOM 1576 C C . GLY B 1 43 ? 4.012 -11.086 3.07 1 92.06 43 GLY B C 1
ATOM 1577 O O . GLY B 1 43 ? 3.572 -10.227 3.834 1 92.06 43 GLY B O 1
ATOM 1578 N N . LEU B 1 44 ? 3.248 -11.836 2.367 1 94.81 44 LEU B N 1
ATOM 1579 C CA . LEU B 1 44 ? 1.795 -11.703 2.391 1 94.81 44 LEU B CA 1
ATOM 1580 C C . LEU B 1 44 ? 1.235 -12.086 3.756 1 94.81 44 LEU B C 1
ATOM 1582 O O . LEU B 1 44 ? 0.245 -11.508 4.211 1 94.81 44 LEU B O 1
ATOM 1586 N N . ALA B 1 45 ? 1.894 -13.023 4.371 1 93.69 45 ALA B N 1
ATOM 1587 C CA . ALA B 1 45 ? 1.474 -13.414 5.715 1 93.69 45 ALA B CA 1
ATOM 1588 C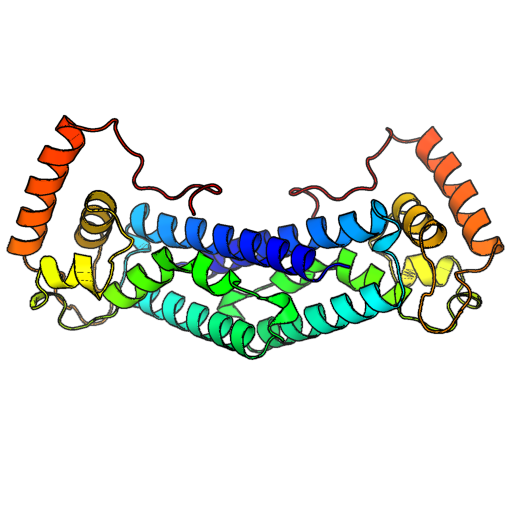 C . ALA B 1 45 ? 1.626 -12.25 6.691 1 93.69 45 ALA B C 1
ATOM 1590 O O . ALA B 1 45 ? 0.781 -12.055 7.57 1 93.69 45 ALA B O 1
ATOM 1591 N N . GLU B 1 46 ? 2.639 -11.477 6.57 1 89.06 46 GLU B N 1
ATOM 1592 C CA . GLU B 1 46 ? 2.84 -10.305 7.41 1 89.06 46 GLU B CA 1
ATOM 1593 C C . GLU B 1 46 ? 1.77 -9.25 7.148 1 89.06 46 GLU B C 1
ATOM 1595 O O . GLU B 1 46 ? 1.303 -8.586 8.078 1 89.06 46 GLU B O 1
ATOM 1600 N N . LEU B 1 47 ? 1.438 -9.078 5.895 1 90.69 47 LEU B N 1
ATOM 1601 C CA . LEU B 1 47 ? 0.397 -8.117 5.547 1 90.69 47 LEU B CA 1
ATOM 1602 C C . LEU B 1 47 ? -0.957 -8.562 6.09 1 90.69 47 LEU B C 1
ATOM 1604 O O . LEU B 1 47 ? -1.761 -7.734 6.52 1 90.69 47 LEU B O 1
ATOM 1608 N N . GLU B 1 48 ? -1.15 -9.828 6.02 1 91.88 48 GLU B N 1
ATOM 1609 C CA . GLU B 1 48 ? -2.393 -10.359 6.562 1 91.88 48 GLU B CA 1
ATOM 1610 C C . GLU B 1 48 ? -2.514 -10.07 8.055 1 91.88 48 GLU B C 1
ATOM 1612 O O . GLU B 1 48 ? -3.59 -9.711 8.539 1 91.88 48 GLU B O 1
ATOM 1617 N N . LEU B 1 49 ? -1.46 -10.258 8.758 1 87.88 49 LEU B N 1
ATOM 1618 C CA . LEU B 1 49 ? -1.433 -9.953 10.188 1 87.88 49 LEU B CA 1
ATOM 1619 C C . LEU B 1 49 ? -1.754 -8.484 10.445 1 87.88 49 LEU B C 1
ATOM 1621 O O . LEU B 1 49 ? -2.502 -8.164 11.367 1 87.88 49 LEU B O 1
ATOM 1625 N N . TRP B 1 50 ? -1.188 -7.652 9.617 1 86.25 50 TRP B N 1
ATOM 1626 C CA . TRP B 1 50 ? -1.477 -6.227 9.742 1 86.25 50 TRP B CA 1
ATOM 1627 C C . TRP B 1 50 ? -2.963 -5.953 9.539 1 86.25 50 TRP B C 1
ATOM 1629 O O . TRP B 1 50 ? -3.564 -5.18 10.289 1 86.25 50 TRP B O 1
ATOM 1639 N N . CYS B 1 51 ? -3.508 -6.539 8.562 1 89.25 51 CYS B N 1
ATOM 1640 C CA . CYS B 1 51 ? -4.926 -6.352 8.273 1 89.25 51 CYS B CA 1
ATOM 1641 C C . CYS B 1 51 ? -5.781 -6.828 9.445 1 89.25 51 CYS B C 1
ATOM 1643 O O . CYS B 1 51 ? -6.828 -6.238 9.734 1 89.25 51 CYS B O 1
ATOM 1645 N N . CYS B 1 52 ? -5.332 -7.84 10.078 1 86.75 52 CYS B N 1
ATOM 1646 C CA . CYS B 1 52 ? -6.082 -8.414 11.188 1 86.75 52 CYS B CA 1
ATOM 1647 C C . CYS B 1 52 ? -5.949 -7.555 12.438 1 86.75 52 CYS B C 1
ATOM 1649 O O . CYS B 1 52 ? -6.891 -7.441 13.227 1 86.75 52 CYS B O 1
ATOM 1651 N N . GLN B 1 53 ? -4.73 -7.02 12.555 1 78.69 53 GLN B N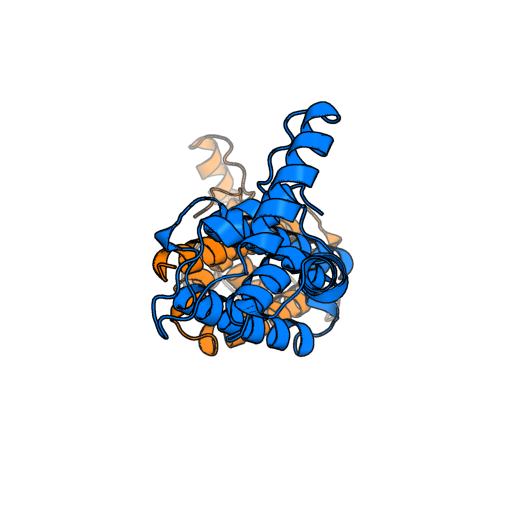 1
ATOM 1652 C CA . GLN B 1 53 ? -4.445 -6.242 13.758 1 78.69 53 GLN B CA 1
ATOM 1653 C C . GLN B 1 53 ? -4.91 -4.797 13.602 1 78.69 53 GLN B C 1
ATOM 1655 O O . GLN B 1 53 ? -5.359 -4.176 14.562 1 78.69 53 GLN B O 1
ATOM 1660 N N . ALA B 1 54 ? -4.637 -4.449 12.359 1 65.31 54 ALA B N 1
ATOM 1661 C CA . ALA B 1 54 ? -5.074 -3.08 12.109 1 65.31 54 ALA B CA 1
ATOM 1662 C C . ALA B 1 54 ? -6.578 -2.932 12.336 1 65.31 54 ALA B C 1
ATOM 1664 O O . ALA B 1 54 ? -7.336 -3.887 12.148 1 65.31 54 ALA B O 1
ATOM 1665 N N . LYS B 1 55 ? -6.953 -2.127 13.164 1 66.44 55 LYS B N 1
ATOM 1666 C CA . LYS B 1 55 ? -8.383 -1.896 13.352 1 66.44 55 LYS B CA 1
ATOM 1667 C C . LYS B 1 55 ? -9.125 -1.91 12.016 1 66.44 55 LYS B C 1
ATOM 1669 O O . LYS B 1 55 ? -8.633 -1.369 11.023 1 66.44 55 LYS B O 1
ATOM 1674 N N . GLU B 1 56 ? -10 -2.781 11.875 1 74.81 56 GLU B N 1
ATOM 1675 C CA . GLU B 1 56 ? -10.883 -2.916 10.719 1 74.81 56 GLU B CA 1
ATOM 1676 C C . GLU B 1 56 ? -11.133 -1.566 10.055 1 74.81 56 GLU B C 1
ATOM 1678 O O . GLU B 1 56 ? -11.344 -1.495 8.844 1 74.81 56 GLU B O 1
ATOM 1683 N N . GLU B 1 57 ? -10.789 -0.61 10.859 1 81 57 GLU B N 1
ATOM 1684 C CA . GLU B 1 57 ? -11.164 0.715 10.375 1 81 57 GLU B CA 1
ATOM 1685 C C . GLU B 1 57 ? -10.156 1.233 9.352 1 81 57 GLU B C 1
ATOM 1687 O O . GLU B 1 57 ? -10.453 2.16 8.594 1 81 57 GLU B O 1
ATOM 1692 N N . TYR B 1 58 ? -8.953 0.609 9.203 1 85.19 58 TYR B N 1
ATOM 1693 C CA . TYR B 1 58 ? -7.969 1.082 8.234 1 85.19 58 TYR B CA 1
ATOM 1694 C C . TYR B 1 58 ? -7.941 0.189 7 1 85.19 58 TYR B C 1
ATOM 1696 O O . TYR B 1 58 ? -8.133 0.664 5.879 1 85.19 58 TYR B O 1
ATOM 1704 N N . ALA B 1 59 ? -7.852 -1.108 7.27 1 87.75 59 ALA B N 1
ATOM 1705 C CA . ALA B 1 59 ? -7.625 -2.053 6.18 1 87.75 59 ALA B CA 1
ATOM 1706 C C . ALA B 1 59 ? -8.922 -2.361 5.441 1 87.75 59 ALA B C 1
ATOM 1708 O O . ALA B 1 59 ? -8.922 -2.559 4.223 1 87.75 59 ALA B O 1
ATOM 1709 N N . GLY B 1 60 ? -10.016 -2.4 6.148 1 88.94 60 GLY B N 1
ATOM 1710 C CA . GLY B 1 60 ? -11.258 -2.832 5.523 1 88.94 60 GLY B CA 1
ATOM 17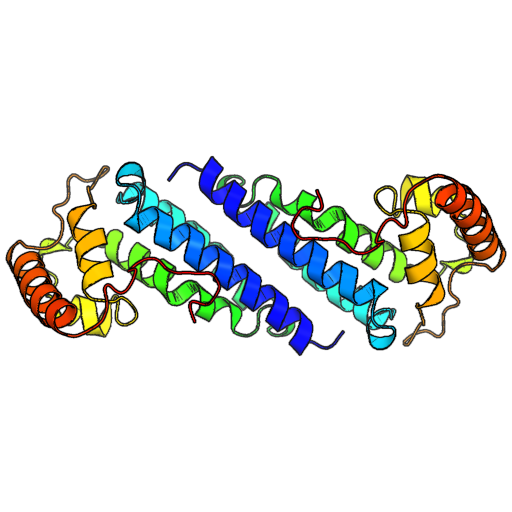11 C C . GLY B 1 60 ? -11.125 -4.156 4.793 1 88.94 60 GLY B C 1
ATOM 1712 O O . GLY B 1 60 ? -10.664 -5.145 5.367 1 88.94 60 GLY B O 1
ATOM 1713 N N . SER B 1 61 ? -11.516 -4.129 3.52 1 91.12 61 SER B N 1
ATOM 1714 C CA . SER B 1 61 ? -11.445 -5.332 2.699 1 91.12 61 SER B CA 1
ATOM 1715 C C . SER B 1 61 ? -10.203 -5.34 1.823 1 91.12 61 SER B C 1
ATOM 1717 O O . SER B 1 61 ? -10.172 -5.996 0.781 1 91.12 61 SER B O 1
ATOM 1719 N N . SER B 1 62 ? -9.195 -4.602 2.229 1 93.88 62 SER B N 1
ATOM 1720 C CA . SER B 1 62 ? -8.008 -4.418 1.4 1 93.88 62 SER B CA 1
ATOM 1721 C C . SER B 1 62 ? -7.301 -5.746 1.142 1 93.88 62 SER B C 1
ATOM 1723 O O . SER B 1 62 ? -6.73 -5.953 0.068 1 93.88 62 SER B O 1
ATOM 1725 N N . TRP B 1 63 ? -7.434 -6.684 2.053 1 94.94 63 TRP B N 1
ATOM 1726 C CA . TRP B 1 63 ? -6.797 -7.988 1.923 1 94.94 63 TRP B CA 1
ATOM 1727 C C . TRP B 1 63 ? -7.332 -8.734 0.706 1 94.94 63 TRP B C 1
ATOM 1729 O O . TRP B 1 63 ? -6.582 -9.445 0.029 1 94.94 63 TRP B O 1
ATOM 1739 N N . ASP B 1 64 ? -8.539 -8.539 0.389 1 96.06 64 ASP B N 1
ATOM 1740 C CA . ASP B 1 64 ? -9.18 -9.227 -0.729 1 96.06 64 ASP B CA 1
ATOM 1741 C C . ASP B 1 64 ? -8.594 -8.773 -2.062 1 96.06 64 ASP B C 1
ATOM 1743 O O . ASP B 1 64 ? -8.664 -9.492 -3.059 1 96.06 64 ASP B O 1
ATOM 1747 N N . GLU B 1 65 ? -7.949 -7.602 -2.062 1 96.81 65 GLU B N 1
ATOM 1748 C CA . GLU B 1 65 ? -7.355 -7.086 -3.291 1 96.81 65 GLU B CA 1
ATOM 1749 C C . GLU B 1 65 ? -6.148 -7.918 -3.711 1 96.81 65 GLU B C 1
ATOM 1751 O O . GLU B 1 65 ? -5.723 -7.863 -4.867 1 96.81 65 GLU B O 1
ATOM 1756 N N . LEU B 1 66 ? -5.633 -8.719 -2.781 1 97.75 66 LEU B N 1
ATOM 1757 C CA . LEU B 1 66 ? -4.414 -9.477 -3.039 1 97.75 66 LEU B CA 1
ATOM 1758 C C . LEU B 1 66 ? -4.742 -10.883 -3.521 1 97.75 66 LEU B C 1
ATOM 1760 O O . LEU B 1 66 ? -3.877 -11.766 -3.512 1 97.75 66 LEU B O 1
ATOM 1764 N N . ARG B 1 67 ? -5.93 -11.141 -4.008 1 97.94 67 ARG B N 1
ATOM 1765 C CA . ARG B 1 67 ? -6.438 -12.492 -4.254 1 97.94 67 ARG B CA 1
ATOM 1766 C C . ARG B 1 67 ? -5.609 -13.203 -5.312 1 97.94 67 ARG B C 1
ATOM 1768 O O . ARG B 1 67 ? -5.312 -14.391 -5.184 1 97.94 67 ARG B O 1
ATOM 1775 N N . HIS B 1 68 ? -5.164 -12.547 -6.398 1 97.88 68 HIS B N 1
ATOM 1776 C CA . HIS B 1 68 ? -4.422 -13.219 -7.457 1 97.88 68 HIS B CA 1
ATOM 1777 C C . HIS B 1 68 ? -3.051 -13.672 -6.961 1 97.88 68 HIS B C 1
ATOM 1779 O O . HIS B 1 68 ? -2.668 -14.828 -7.156 1 97.88 68 HIS B O 1
ATOM 1785 N N . ILE B 1 69 ? -2.352 -12.766 -6.277 1 98.31 69 ILE B N 1
ATOM 1786 C CA . ILE B 1 69 ? -1 -13.086 -5.832 1 98.31 69 ILE B CA 1
ATOM 1787 C C . ILE B 1 69 ? -1.059 -14.117 -4.703 1 98.31 69 ILE B C 1
ATOM 1789 O O . ILE B 1 69 ? -0.198 -14.992 -4.609 1 98.31 69 ILE B O 1
ATOM 1793 N N . ARG B 1 70 ? -2.092 -14.016 -3.859 1 98.44 70 ARG B N 1
ATOM 1794 C CA . ARG B 1 70 ? -2.262 -15 -2.795 1 98.44 70 ARG B CA 1
ATOM 1795 C C . ARG B 1 70 ? -2.455 -16.406 -3.365 1 98.44 70 ARG B C 1
ATOM 1797 O O . ARG B 1 70 ? -1.852 -17.359 -2.885 1 98.44 70 ARG B O 1
ATOM 1804 N N . GLN B 1 71 ? -3.229 -16.516 -4.391 1 98.44 71 GLN B N 1
ATOM 1805 C CA . GLN B 1 71 ? -3.535 -17.812 -4.977 1 98.44 71 GLN B CA 1
ATOM 1806 C C . GLN B 1 71 ? -2.328 -18.391 -5.715 1 98.44 71 GLN B C 1
ATOM 1808 O O . GLN B 1 71 ? -1.993 -19.562 -5.551 1 98.44 71 GLN B O 1
ATOM 1813 N N . VAL B 1 72 ? -1.595 -17.531 -6.41 1 97.56 72 VAL B N 1
ATOM 1814 C CA . VAL B 1 72 ? -0.483 -18.031 -7.215 1 97.56 72 VAL B CA 1
ATOM 1815 C C . VAL B 1 72 ? 0.635 -18.531 -6.301 1 97.56 72 VAL B C 1
ATOM 1817 O O . VAL B 1 72 ? 1.158 -19.625 -6.492 1 97.56 72 VAL B O 1
ATOM 1820 N N . VAL B 1 73 ? 0.974 -17.734 -5.336 1 97.62 73 VAL B N 1
ATOM 1821 C CA . VAL B 1 73 ? 2.092 -18.141 -4.492 1 97.62 73 VAL B CA 1
ATOM 1822 C C . VAL B 1 73 ? 1.688 -19.344 -3.639 1 97.62 73 VAL B C 1
ATOM 1824 O O . VAL B 1 73 ? 2.51 -20.219 -3.354 1 97.62 73 VAL B O 1
ATOM 1827 N N . GLY B 1 74 ? 0.413 -19.422 -3.225 1 97.25 74 GLY B N 1
ATOM 1828 C CA . GLY B 1 74 ? -0.086 -20.594 -2.535 1 97.25 74 GLY B CA 1
ATOM 1829 C C . GLY B 1 74 ? 0.037 -21.859 -3.359 1 97.25 74 GLY B C 1
ATOM 1830 O O . GLY B 1 74 ? 0.369 -22.922 -2.828 1 97.25 74 GLY B O 1
ATOM 1831 N N . PHE B 1 75 ? -0.19 -21.719 -4.562 1 97.19 75 PHE B N 1
ATOM 1832 C CA . PHE B 1 75 ? -0.13 -22.828 -5.496 1 97.19 75 PHE B CA 1
ATOM 1833 C C . PHE B 1 75 ? 1.314 -23.234 -5.766 1 97.19 75 PHE B C 1
ATOM 1835 O O . PHE B 1 75 ? 1.652 -24.422 -5.715 1 97.19 75 PHE B O 1
ATOM 1842 N N . LEU B 1 76 ? 2.191 -22.281 -5.977 1 95.25 76 LEU B N 1
ATOM 1843 C CA . LEU B 1 76 ? 3.561 -22.547 -6.402 1 95.25 76 LEU B CA 1
ATOM 1844 C C . LEU B 1 76 ? 4.367 -23.188 -5.285 1 95.25 76 LEU B C 1
ATOM 1846 O O . LEU B 1 76 ? 5.328 -23.922 -5.547 1 95.25 76 LEU B O 1
ATOM 1850 N N . VAL B 1 77 ? 3.949 -23.062 -4.062 1 95.19 77 VAL B N 1
ATOM 1851 C CA . VAL B 1 77 ? 4.746 -23.562 -2.949 1 95.19 77 VAL B CA 1
ATOM 1852 C C . VAL B 1 77 ? 4.309 -24.984 -2.605 1 95.19 77 VAL B C 1
ATOM 1854 O O . VAL B 1 77 ? 4.871 -25.609 -1.706 1 95.19 77 VAL B O 1
ATOM 1857 N N . ILE B 1 78 ? 3.309 -25.469 -3.26 1 95.19 78 ILE B N 1
ATOM 1858 C CA . ILE B 1 78 ? 2.889 -26.844 -3.02 1 95.19 78 ILE B CA 1
ATOM 1859 C C . ILE B 1 78 ? 3.957 -27.812 -3.531 1 95.19 78 ILE B C 1
ATOM 1861 O O . ILE B 1 78 ? 4.379 -27.719 -4.688 1 95.19 78 ILE B O 1
ATOM 1865 N N . HIS B 1 79 ? 4.359 -28.781 -2.803 1 91.69 79 HIS B N 1
ATOM 1866 C CA . HIS B 1 79 ? 5.445 -29.703 -3.123 1 91.69 79 HIS B CA 1
ATOM 1867 C C . HIS B 1 79 ? 5.004 -30.75 -4.141 1 91.69 79 HIS B C 1
ATOM 1869 O O . HIS B 1 79 ? 5.703 -31 -5.125 1 91.69 79 HIS B O 1
ATOM 1875 N N . GLN B 1 80 ? 3.826 -31.328 -3.994 1 90.25 80 GLN B N 1
ATOM 1876 C CA . GLN B 1 80 ? 3.387 -32.406 -4.867 1 90.25 80 GLN B CA 1
ATOM 1877 C C . GLN B 1 80 ? 2.43 -31.891 -5.941 1 90.25 80 GLN B C 1
ATOM 1879 O O . GLN B 1 80 ? 1.374 -32.5 -6.172 1 90.25 80 GLN B O 1
ATOM 1884 N N . LYS B 1 81 ? 2.846 -30.844 -6.652 1 91.69 81 LYS B N 1
ATOM 1885 C CA . LYS B 1 81 ? 1.988 -30.219 -7.656 1 91.69 81 LYS B CA 1
ATOM 1886 C C . LYS B 1 81 ? 1.653 -31.203 -8.781 1 91.69 81 LYS B C 1
ATOM 1888 O O . LYS B 1 81 ? 0.6 -31.094 -9.414 1 91.69 81 LYS B O 1
ATOM 1893 N N . TYR B 1 82 ? 2.559 -32.125 -8.969 1 92.06 82 TYR B N 1
ATOM 1894 C CA . TYR B 1 82 ? 2.416 -33.094 -10.062 1 92.06 82 TYR B CA 1
ATOM 1895 C C . TYR B 1 82 ? 1.146 -33.906 -9.898 1 92.06 82 TYR B C 1
ATOM 1897 O O . TYR B 1 82 ? 0.568 -34.375 -10.891 1 92.06 82 TYR B O 1
ATOM 1905 N N . ARG B 1 83 ? 0.636 -34.062 -8.672 1 93.44 83 ARG B N 1
ATOM 1906 C CA . ARG B 1 83 ? -0.499 -34.906 -8.367 1 93.44 83 ARG B CA 1
ATOM 1907 C C . ARG B 1 83 ? -1.807 -34.125 -8.391 1 93.44 83 ARG B C 1
ATOM 1909 O O . ARG B 1 83 ? -2.885 -34.719 -8.234 1 93.44 83 ARG B O 1
ATOM 1916 N N . ILE B 1 84 ? -1.774 -32.844 -8.633 1 95.56 84 ILE B N 1
ATOM 1917 C CA . ILE B 1 84 ? -2.961 -32 -8.562 1 95.56 84 ILE B CA 1
ATOM 1918 C C . ILE B 1 84 ? -3.65 -31.969 -9.922 1 95.56 84 ILE B C 1
ATOM 1920 O O . ILE B 1 84 ? -2.99 -31.828 -10.953 1 95.56 84 ILE B O 1
ATOM 1924 N N . SER B 1 85 ? -4.926 -32.125 -9.898 1 96.25 85 SER B N 1
ATOM 1925 C CA . SER B 1 85 ? -5.684 -32.125 -11.148 1 96.25 85 SER B CA 1
ATOM 1926 C C . SER B 1 85 ? -5.988 -30.719 -11.625 1 96.25 85 SER B C 1
ATOM 1928 O O . SER B 1 85 ? -5.961 -29.781 -10.828 1 96.25 85 SER B O 1
ATOM 1930 N N . TYR B 1 86 ? -6.32 -30.641 -12.859 1 95.88 86 TYR B N 1
ATOM 1931 C CA . TYR B 1 86 ? -6.727 -29.359 -13.43 1 95.88 86 TYR B CA 1
ATOM 1932 C C . TYR B 1 86 ? -7.934 -28.781 -12.695 1 95.88 86 TYR B C 1
ATOM 1934 O O . TYR B 1 86 ? -7.969 -27.594 -12.375 1 95.88 86 TYR B O 1
ATOM 1942 N N . ASP B 1 87 ? -8.922 -29.625 -12.398 1 96.44 87 ASP B N 1
ATOM 1943 C CA . ASP B 1 87 ? -10.141 -29.203 -11.719 1 96.44 87 ASP B CA 1
ATOM 1944 C C . ASP B 1 87 ? -9.828 -28.672 -10.312 1 96.44 87 ASP B C 1
ATOM 1946 O O . ASP B 1 87 ? -10.422 -27.688 -9.875 1 96.44 87 ASP B O 1
ATOM 1950 N N . ASP B 1 88 ? -8.945 -29.312 -9.672 1 97.44 88 ASP B N 1
ATOM 1951 C CA . ASP B 1 88 ? -8.562 -28.859 -8.336 1 97.44 88 ASP B CA 1
ATOM 1952 C C . ASP B 1 88 ? -7.883 -27.5 -8.391 1 97.44 88 ASP B C 1
ATOM 1954 O O . ASP B 1 88 ? -8.125 -26.641 -7.531 1 97.44 88 ASP B O 1
ATOM 1958 N N . ILE B 1 89 ? -7.031 -27.297 -9.367 1 97.56 89 ILE B N 1
ATOM 1959 C CA . ILE B 1 89 ? -6.328 -26.016 -9.531 1 97.56 89 ILE B CA 1
ATOM 1960 C C . ILE B 1 89 ? -7.332 -24.906 -9.789 1 97.56 89 ILE B C 1
ATOM 1962 O O . ILE B 1 89 ? -7.328 -23.875 -9.094 1 97.56 89 ILE B O 1
ATOM 1966 N N . THR B 1 90 ? -8.266 -25.078 -10.688 1 96.38 90 THR B N 1
ATOM 1967 C CA . THR B 1 90 ? -9.141 -24.016 -11.18 1 96.38 90 THR B CA 1
ATOM 1968 C C . THR B 1 90 ? -10.297 -23.766 -10.211 1 96.38 90 THR B C 1
ATOM 1970 O O . THR B 1 90 ? -10.82 -22.656 -10.125 1 96.38 90 THR B O 1
ATOM 1973 N N . ASN B 1 91 ? -10.664 -24.781 -9.391 1 97 91 ASN B N 1
ATOM 1974 C CA . ASN B 1 91 ? -11.859 -24.625 -8.555 1 97 91 ASN B CA 1
ATOM 1975 C C . ASN B 1 91 ? -11.492 -24.422 -7.09 1 97 91 ASN B C 1
ATOM 1977 O O . ASN B 1 91 ? -12.297 -23.875 -6.32 1 97 91 ASN B O 1
ATOM 1981 N N . ASN B 1 92 ? -10.32 -24.797 -6.672 1 97.38 92 ASN B N 1
ATOM 1982 C CA . ASN B 1 92 ? -9.984 -24.75 -5.25 1 97.38 92 ASN B CA 1
ATOM 1983 C C . ASN B 1 92 ? -8.758 -23.891 -4.984 1 97.38 92 ASN B C 1
ATOM 1985 O O . ASN B 1 92 ? -8.797 -22.984 -4.156 1 97.38 92 ASN B O 1
ATOM 1989 N N . LEU B 1 93 ? -7.707 -24.078 -5.688 1 97.5 93 LEU B N 1
ATOM 1990 C CA . LEU B 1 93 ? -6.434 -23.422 -5.383 1 97.5 93 LEU B CA 1
ATOM 1991 C C . LEU B 1 93 ? -6.371 -22.031 -5.992 1 97.5 93 LEU B C 1
ATOM 1993 O O . LEU B 1 93 ? -5.996 -21.078 -5.316 1 97.5 93 LEU B O 1
ATOM 1997 N N . CYS B 1 94 ? -6.762 -21.922 -7.293 1 98.12 94 CYS B N 1
ATOM 1998 C CA . CYS B 1 94 ? -6.633 -20.672 -8.016 1 98.12 94 CYS B CA 1
ATOM 1999 C C . CYS B 1 94 ? -7.906 -20.359 -8.797 1 98.12 94 CYS B C 1
ATOM 2001 O O . CYS B 1 94 ? -7.855 -20.141 -10.016 1 98.12 94 CYS B O 1
ATOM 2003 N N . PRO B 1 95 ? -9.008 -20.25 -8.117 1 97.69 95 PRO B N 1
ATOM 2004 C CA . PRO B 1 95 ? -10.281 -20.047 -8.812 1 97.69 95 PRO B CA 1
ATOM 2005 C C . PRO B 1 95 ? -10.383 -18.672 -9.477 1 97.69 95 PRO B C 1
ATOM 2007 O O . PRO B 1 95 ? -11.203 -18.484 -10.383 1 97.69 95 PRO B O 1
ATOM 2010 N N . VAL B 1 96 ? -9.562 -17.703 -9.102 1 97.06 96 VAL B N 1
ATOM 2011 C CA . VAL B 1 96 ? -9.703 -16.359 -9.648 1 97.06 96 VAL B CA 1
ATOM 2012 C C . VAL B 1 96 ? -8.797 -16.203 -10.867 1 97.06 96 VAL B C 1
ATOM 2014 O O . VAL B 1 96 ? -8.891 -15.211 -11.594 1 97.06 96 VAL B O 1
ATOM 2017 N N . LEU B 1 97 ? -7.875 -17.109 -11.133 1 96 97 LEU B N 1
ATOM 2018 C CA . LEU B 1 97 ? -6.953 -17.016 -12.258 1 96 97 LEU B CA 1
ATOM 2019 C C . LEU B 1 97 ? -7.586 -17.547 -13.539 1 96 97 LEU B C 1
ATOM 2021 O O . LEU B 1 97 ? -8.281 -18.562 -13.508 1 96 97 LEU B O 1
ATOM 2025 N N . SER B 1 98 ? -7.301 -16.844 -14.602 1 93.25 98 SER B N 1
ATOM 2026 C CA . SER B 1 98 ? -7.723 -17.359 -15.898 1 93.25 98 SER B CA 1
ATOM 2027 C C . SER B 1 98 ? -6.855 -18.531 -16.328 1 93.25 98 SER B C 1
ATOM 2029 O O . SER B 1 98 ? -5.75 -18.719 -15.82 1 93.25 98 SER B O 1
ATOM 2031 N N . VAL B 1 99 ? -7.375 -19.25 -17.359 1 93.31 99 VAL B N 1
ATOM 2032 C CA . VAL B 1 99 ? -6.641 -20.406 -17.891 1 93.31 99 VAL B CA 1
ATOM 2033 C C . VAL B 1 99 ? -5.312 -19.938 -18.484 1 93.31 99 VAL B C 1
ATOM 2035 O O . VAL B 1 99 ? -4.289 -20.609 -18.344 1 93.31 99 VAL B O 1
ATOM 2038 N N . GLN B 1 100 ? -5.359 -18.844 -19.141 1 92.5 100 GLN B N 1
ATOM 2039 C CA . GLN B 1 100 ? -4.141 -18.312 -19.734 1 92.5 100 GLN B CA 1
ATOM 2040 C C . GLN B 1 100 ? -3.104 -17.984 -18.656 1 92.5 100 GLN B C 1
ATOM 2042 O O . GLN B 1 100 ? -1.913 -18.25 -18.844 1 92.5 100 GLN B O 1
ATOM 2047 N N . GLN B 1 101 ? -3.588 -17.375 -17.594 1 94.75 101 GLN B N 1
ATOM 2048 C CA . GLN B 1 101 ? -2.703 -17.047 -16.484 1 94.75 101 GLN B CA 1
ATOM 2049 C C . GLN B 1 101 ? -2.104 -18.297 -15.859 1 94.75 101 GLN B C 1
ATOM 2051 O O . GLN B 1 101 ? -0.899 -18.359 -15.609 1 94.75 101 GLN B O 1
ATOM 2056 N N . LEU B 1 102 ? -2.898 -19.266 -15.688 1 95.56 102 LEU B N 1
ATOM 2057 C CA . LEU B 1 102 ? -2.461 -20.531 -15.109 1 95.56 102 LEU B CA 1
ATOM 2058 C C . LEU B 1 102 ? -1.448 -21.234 -16.016 1 95.56 102 LEU B C 1
ATOM 2060 O O . LEU B 1 102 ? -0.417 -21.719 -15.547 1 95.56 102 LEU B O 1
ATOM 2064 N N . TYR B 1 103 ? -1.788 -21.266 -17.266 1 94.31 103 TYR B N 1
ATOM 2065 C CA . TYR B 1 103 ? -0.874 -21.859 -18.234 1 94.31 103 TYR B CA 1
ATOM 2066 C C . TYR B 1 103 ? 0.486 -21.172 -18.203 1 94.31 103 TYR B C 1
ATOM 2068 O O . TYR B 1 103 ? 1.524 -21.828 -18.188 1 94.31 103 TYR B O 1
ATOM 2076 N N . ARG B 1 104 ? 0.486 -19.906 -18.141 1 93.44 104 ARG B N 1
ATOM 2077 C CA . ARG B 1 104 ? 1.721 -19.141 -18.125 1 93.44 104 ARG B CA 1
ATOM 2078 C C . ARG B 1 104 ? 2.547 -19.438 -16.875 1 93.44 104 ARG B C 1
ATOM 2080 O O . ARG B 1 104 ? 3.746 -19.719 -16.984 1 93.44 104 ARG B O 1
ATOM 2087 N N . VAL B 1 105 ? 1.939 -19.438 -15.734 1 94.94 105 VAL B N 1
ATOM 2088 C CA . VAL B 1 105 ? 2.635 -19.672 -14.477 1 94.94 105 VAL B CA 1
ATOM 2089 C C . VAL B 1 105 ? 3.201 -21.094 -14.453 1 94.94 105 VAL B C 1
ATOM 2091 O O . VAL B 1 105 ? 4.34 -21.312 -14.031 1 94.94 105 VAL B O 1
ATOM 2094 N N . CYS B 1 106 ? 2.473 -22.047 -14.922 1 94.62 106 CYS B N 1
ATOM 2095 C CA . CYS B 1 106 ? 2.877 -23.438 -14.883 1 94.62 106 CYS B CA 1
ATOM 2096 C C . CYS B 1 106 ? 4.02 -23.703 -15.852 1 94.62 106 CYS B C 1
ATOM 2098 O O . CYS B 1 106 ? 4.867 -24.562 -15.602 1 94.62 106 CYS B O 1
ATOM 2100 N N . THR B 1 107 ? 4.023 -22.969 -16.875 1 93.69 107 THR B N 1
ATOM 2101 C CA . THR B 1 107 ? 5.047 -23.219 -17.891 1 93.69 107 THR B CA 1
ATOM 2102 C C . THR B 1 107 ? 6.332 -22.469 -17.562 1 93.69 107 THR B C 1
ATOM 2104 O O . THR B 1 107 ? 7.422 -22.875 -17.953 1 93.69 107 THR B O 1
ATOM 2107 N N . LEU B 1 108 ? 6.219 -21.406 -16.859 1 93.69 108 LEU B N 1
ATOM 2108 C CA . LEU B 1 108 ? 7.398 -20.641 -16.484 1 93.69 108 LEU B CA 1
ATOM 2109 C C . LEU B 1 108 ? 8.047 -21.203 -15.234 1 93.69 108 LEU B C 1
ATOM 2111 O O . LEU B 1 108 ? 9.258 -21.062 -15.031 1 93.69 108 LEU B O 1
ATOM 2115 N N . TYR B 1 109 ? 7.312 -21.859 -14.477 1 94.38 109 TYR B N 1
ATOM 2116 C CA . TYR B 1 109 ? 7.73 -22.281 -13.148 1 94.38 109 TYR B CA 1
ATOM 2117 C C . TYR B 1 109 ? 8.906 -23.25 -13.227 1 94.38 109 TYR B C 1
ATOM 2119 O O . TYR B 1 109 ? 8.922 -24.156 -14.062 1 94.38 109 TYR B O 1
ATOM 2127 N N . TRP B 1 110 ? 9.875 -23 -12.312 1 91.62 110 TRP B N 1
ATOM 2128 C CA . TRP B 1 110 ? 10.898 -24.016 -12.062 1 91.62 110 TRP B CA 1
ATOM 2129 C C . TRP B 1 110 ? 11.297 -24.031 -10.586 1 91.62 110 TRP B C 1
ATOM 2131 O O . TRP B 1 110 ? 11.297 -22.984 -9.93 1 91.62 110 TRP B O 1
ATOM 2141 N N . ASP B 1 111 ? 11.523 -25.172 -10.078 1 91.69 111 ASP B N 1
ATOM 2142 C CA . ASP B 1 111 ? 11.875 -25.359 -8.68 1 91.69 111 ASP B CA 1
ATOM 2143 C C . ASP B 1 111 ? 13.375 -25.188 -8.453 1 91.69 111 ASP B C 1
ATOM 2145 O O . ASP B 1 111 ? 14.172 -26.047 -8.844 1 91.69 111 ASP B O 1
ATOM 2149 N N . ASP B 1 112 ? 13.719 -24.219 -7.828 1 90 112 ASP B N 1
ATOM 2150 C CA . ASP B 1 112 ? 15.117 -23.906 -7.555 1 90 112 ASP B CA 1
ATOM 2151 C C . ASP B 1 112 ? 15.555 -24.484 -6.203 1 90 112 ASP B C 1
ATOM 2153 O O . ASP B 1 112 ? 16.672 -24.25 -5.762 1 90 112 ASP B O 1
ATOM 2157 N N . LYS B 1 113 ? 14.75 -25.188 -5.531 1 87.69 113 LYS B N 1
ATOM 2158 C CA . LYS B 1 113 ? 15.055 -25.594 -4.16 1 87.69 113 LYS B CA 1
ATOM 2159 C C . LYS B 1 113 ? 15.016 -27.109 -4.016 1 87.69 113 LYS B C 1
ATOM 2161 O O . LYS B 1 113 ? 15.93 -27.703 -3.443 1 87.69 113 LYS B O 1
ATOM 2166 N N . TYR B 1 114 ? 14.062 -27.734 -4.477 1 84.38 114 TYR B N 1
ATOM 2167 C CA . TYR B 1 114 ? 13.828 -29.125 -4.117 1 84.38 114 TYR B CA 1
ATOM 2168 C C . TYR B 1 114 ? 13.844 -30.016 -5.352 1 84.38 114 TYR B C 1
ATOM 2170 O O . TYR B 1 114 ? 13.742 -31.25 -5.246 1 84.38 114 TYR B O 1
ATOM 2178 N N . ASN B 1 115 ? 14.047 -29.406 -6.465 1 81.12 115 ASN B N 1
ATOM 2179 C CA . ASN B 1 115 ? 14.023 -30.109 -7.742 1 81.12 115 ASN B CA 1
ATOM 2180 C C . ASN B 1 115 ? 12.719 -30.875 -7.938 1 81.12 115 ASN B C 1
ATOM 2182 O O . ASN B 1 115 ? 12.719 -32 -8.414 1 81.12 115 ASN B O 1
ATOM 2186 N N . THR B 1 116 ? 11.648 -30.188 -7.371 1 76.12 116 THR B N 1
ATOM 2187 C CA . THR B 1 116 ? 10.328 -30.781 -7.551 1 76.12 116 THR B CA 1
ATOM 2188 C C . THR B 1 116 ? 9.805 -30.516 -8.961 1 76.12 116 THR B C 1
ATOM 2190 O O . THR B 1 116 ? 10.227 -29.547 -9.617 1 76.12 116 THR B O 1
ATOM 2193 N N . ARG B 1 117 ? 8.953 -31.469 -9.406 1 77.31 117 ARG B N 1
ATOM 2194 C CA . ARG B 1 117 ? 8.328 -31.328 -10.719 1 77.31 117 ARG B CA 1
ATOM 2195 C C . ARG B 1 117 ? 7.152 -30.359 -10.656 1 77.31 117 ARG B C 1
ATOM 2197 O O . ARG B 1 117 ? 6.527 -30.188 -9.609 1 77.31 117 ARG B O 1
ATOM 2204 N N . SER B 1 118 ? 6.918 -29.641 -11.703 1 88.62 118 SER B N 1
ATOM 2205 C CA . SER B 1 118 ? 5.691 -28.875 -11.875 1 88.62 118 SER B CA 1
ATOM 2206 C C . SER B 1 118 ? 4.492 -29.781 -12.109 1 88.62 118 SER B C 1
ATOM 2208 O O . SER B 1 118 ? 4.539 -30.969 -11.789 1 88.62 118 SER B O 1
ATOM 2210 N N . VAL B 1 119 ? 3.373 -29.172 -12.523 1 95.5 119 VAL B N 1
ATOM 2211 C CA . VAL B 1 119 ? 2.143 -29.922 -12.758 1 95.5 119 VAL B CA 1
ATOM 2212 C C . VAL B 1 119 ? 2.373 -30.969 -13.844 1 95.5 119 VAL B C 1
ATOM 2214 O O . VAL B 1 119 ? 3.352 -30.891 -14.594 1 95.5 119 VAL B O 1
ATOM 2217 N N . SER B 1 120 ? 1.511 -31.906 -13.93 1 95.94 120 SER B N 1
ATOM 2218 C CA . SER B 1 120 ? 1.66 -33 -14.898 1 95.94 120 SER B CA 1
ATOM 2219 C C . SER B 1 120 ? 1.474 -32.5 -16.328 1 95.94 120 SER B C 1
ATOM 2221 O O . SER B 1 120 ? 0.783 -31.5 -16.547 1 95.94 120 SER B O 1
ATOM 2223 N N . PRO B 1 121 ? 2.023 -33.219 -17.266 1 95.44 121 PRO B N 1
ATOM 2224 C CA . PRO B 1 121 ? 1.812 -32.875 -18.688 1 95.44 121 PRO B CA 1
ATOM 2225 C C . PRO B 1 121 ? 0.338 -32.875 -19.078 1 95.44 121 PRO B C 1
ATOM 2227 O O . PRO B 1 121 ? -0.083 -32.125 -19.938 1 95.44 121 PRO B O 1
ATOM 2230 N N . ASP B 1 122 ? -0.415 -33.719 -18.453 1 96.38 122 ASP B N 1
ATOM 2231 C CA . ASP B 1 122 ? -1.843 -33.781 -18.75 1 96.38 122 ASP B CA 1
ATOM 2232 C C . ASP B 1 122 ? -2.553 -32.5 -18.375 1 96.38 122 ASP B C 1
ATOM 2234 O O . ASP B 1 122 ? -3.441 -32.031 -19.094 1 96.38 122 ASP B O 1
ATOM 2238 N N . VAL B 1 123 ? -2.152 -31.984 -17.297 1 97 123 VAL B N 1
ATOM 2239 C CA . VAL B 1 123 ? -2.736 -30.734 -16.844 1 97 123 VAL B CA 1
ATOM 2240 C C . VAL B 1 123 ? -2.377 -29.609 -17.812 1 97 123 VAL B C 1
ATOM 2242 O O . VAL B 1 123 ? -3.24 -28.828 -18.203 1 97 123 VAL B O 1
ATOM 2245 N N . ILE B 1 124 ? -1.134 -29.531 -18.25 1 96.19 124 ILE B N 1
ATOM 2246 C CA . ILE B 1 124 ? -0.668 -28.531 -19.188 1 96.19 124 ILE B CA 1
ATOM 2247 C C . ILE B 1 124 ? -1.43 -28.656 -20.516 1 96.19 124 ILE B C 1
ATOM 2249 O O . ILE B 1 124 ? -1.859 -27.656 -21.094 1 96.19 124 ILE B O 1
ATOM 2253 N N . SER B 1 125 ? -1.609 -29.875 -20.906 1 95.81 125 SER B N 1
ATOM 2254 C CA . SER B 1 125 ? -2.332 -30.141 -22.141 1 95.81 125 SER B CA 1
ATOM 2255 C C . SER B 1 125 ? -3.785 -29.688 -22.047 1 95.81 125 SER B C 1
ATOM 2257 O O . SER B 1 125 ? -4.328 -29.109 -23 1 95.81 125 SER B O 1
ATOM 2259 N N . SER B 1 126 ? -4.355 -29.969 -20.906 1 94.69 126 SER B N 1
ATOM 2260 C CA . SER B 1 126 ? -5.73 -29.547 -20.672 1 94.69 126 SER B CA 1
ATOM 2261 C C . SER B 1 126 ? -5.852 -28.016 -20.75 1 94.69 126 SER B C 1
ATOM 2263 O O . SER B 1 126 ? -6.801 -27.5 -21.344 1 94.69 126 SER B O 1
ATOM 2265 N N . MET B 1 127 ? -4.887 -27.328 -20.203 1 93.62 127 MET B N 1
ATOM 2266 C CA . MET B 1 127 ? -4.895 -25.859 -20.234 1 93.62 127 MET B CA 1
ATOM 2267 C C . MET B 1 127 ? -4.746 -25.359 -21.656 1 93.62 127 MET B C 1
ATOM 2269 O O . MET B 1 127 ? -5.43 -24.406 -22.062 1 93.62 127 MET B O 1
ATOM 2273 N N . ARG B 1 128 ? -3.9 -25.938 -22.375 1 92.69 128 ARG B N 1
ATOM 2274 C CA . ARG B 1 128 ? -3.635 -25.531 -23.75 1 92.69 128 ARG B CA 1
ATOM 2275 C C . ARG B 1 128 ? -4.891 -25.656 -24.609 1 92.69 128 ARG B C 1
ATOM 2277 O O . ARG B 1 128 ? -5.199 -24.75 -25.406 1 92.69 128 ARG B O 1
ATOM 2284 N N . VAL B 1 129 ? -5.594 -26.703 -24.453 1 91.75 129 VAL B N 1
ATOM 2285 C CA . VAL B 1 129 ? -6.812 -26.969 -25.219 1 91.75 129 VAL B CA 1
ATOM 2286 C C . VAL B 1 129 ? -7.859 -25.906 -24.891 1 91.75 129 VAL B C 1
ATOM 2288 O O . VAL B 1 129 ? -8.477 -25.328 -25.797 1 91.75 129 VAL B O 1
ATOM 2291 N N . LEU B 1 130 ? -7.977 -25.625 -23.672 1 89.31 130 LEU B N 1
ATOM 2292 C CA . LEU B 1 130 ? -8.992 -24.672 -23.219 1 89.31 130 LEU B CA 1
ATOM 2293 C C . LEU B 1 130 ? -8.648 -23.266 -23.656 1 89.31 130 LEU B C 1
ATOM 2295 O O . LEU B 1 130 ? -9.539 -22.469 -23.984 1 89.31 130 LEU B O 1
ATOM 2299 N N . MET B 1 131 ? -7.367 -22.891 -23.656 1 87.56 131 MET B N 1
ATOM 2300 C CA . MET B 1 131 ? -6.926 -21.562 -24.109 1 87.56 131 MET B CA 1
ATOM 2301 C C . MET B 1 131 ? -7.234 -21.359 -25.578 1 87.56 131 MET B C 1
ATOM 2303 O O . MET B 1 131 ? -7.602 -20.266 -26 1 87.56 131 MET B O 1
ATOM 2307 N N . THR B 1 132 ? -6.957 -22.359 -26.375 1 83.31 132 THR B N 1
ATOM 2308 C CA . THR B 1 132 ? -7.219 -22.297 -27.812 1 83.31 132 THR B CA 1
ATOM 2309 C C . THR B 1 132 ? -8.711 -22.125 -28.078 1 83.31 132 THR B C 1
ATOM 2311 O O . THR B 1 132 ? -9.109 -21.359 -28.953 1 83.31 132 THR B O 1
ATOM 2314 N N . GLU B 1 133 ? -9.438 -22.703 -27.25 1 77.75 133 GLU B N 1
ATOM 2315 C CA . GLU B 1 133 ? -10.883 -22.578 -27.391 1 77.75 133 GLU B CA 1
ATOM 2316 C C . GLU B 1 133 ? -11.367 -21.188 -27 1 77.75 133 GLU B C 1
ATOM 2318 O O . GLU B 1 133 ? -12.305 -20.656 -27.594 1 77.75 133 GLU B O 1
ATOM 2323 N N . GLU B 1 134 ? -10.719 -20.641 -25.984 1 69.75 134 GLU B N 1
ATOM 2324 C CA . GLU B 1 134 ? -11.086 -19.297 -25.516 1 69.75 134 GLU B CA 1
ATOM 2325 C C . GLU B 1 134 ? -10.648 -18.234 -26.516 1 69.75 134 GLU B C 1
ATOM 2327 O O . GLU B 1 134 ? -11.328 -17.219 -26.672 1 69.75 134 GLU B O 1
ATOM 2332 N N . LEU B 1 135 ? -9.352 -18.25 -26.891 1 63.22 135 LEU B N 1
ATOM 2333 C CA . LEU B 1 135 ? -8.852 -17.297 -27.875 1 63.22 135 LEU B CA 1
ATOM 2334 C C . LEU B 1 135 ? -9.75 -17.266 -29.109 1 63.22 135 LEU B C 1
ATOM 2336 O O . LEU B 1 135 ? -9.977 -16.219 -29.688 1 63.22 135 LEU B O 1
ATOM 2340 N N . ASN B 1 136 ? -10.031 -18.375 -29.562 1 60.47 136 ASN B N 1
ATOM 2341 C CA . ASN B 1 136 ? -10.961 -18.406 -30.688 1 60.47 136 ASN B CA 1
ATOM 2342 C C . ASN B 1 136 ? -12.266 -17.688 -30.359 1 60.47 136 ASN B C 1
ATOM 2344 O O . ASN B 1 136 ? -12.953 -17.203 -31.266 1 60.47 136 ASN B O 1
ATOM 2348 N N . ASN B 1 137 ? -12.445 -17.5 -29.219 1 53.41 137 ASN B N 1
ATOM 2349 C CA . ASN B 1 137 ? -13.648 -16.766 -28.828 1 53.41 137 ASN B CA 1
ATOM 2350 C C . ASN B 1 137 ? -13.328 -15.344 -28.422 1 53.41 137 ASN B C 1
ATOM 2352 O O . ASN B 1 137 ? -14.156 -14.445 -28.578 1 53.41 137 ASN B O 1
ATOM 2356 N N . ALA B 1 138 ? -12.852 -15.078 -27.625 1 51.75 138 ALA B N 1
ATOM 2357 C CA . ALA B 1 138 ? -12.742 -13.734 -27.078 1 51.75 138 ALA B CA 1
ATOM 2358 C C . ALA B 1 138 ? -11.43 -13.07 -27.484 1 51.75 138 ALA B C 1
ATOM 2360 O O . ALA B 1 138 ? -10.445 -13.758 -27.766 1 51.75 138 ALA B O 1
ATOM 2361 N N . GLU B 1 139 ? -11.352 -11.906 -27.781 1 46.66 139 GLU B N 1
ATOM 2362 C CA . GLU B 1 139 ? -10.375 -10.828 -27.891 1 46.66 139 GLU B CA 1
ATOM 2363 C C . GLU B 1 139 ? -9.133 -11.117 -27.047 1 46.66 139 GLU B C 1
ATOM 2365 O O . GLU B 1 139 ? -9.234 -11.727 -25.969 1 46.66 139 GLU B O 1
ATOM 2370 N N . THR B 1 140 ? -7.852 -11.164 -27.594 1 48.94 140 THR B N 1
ATOM 2371 C CA . THR B 1 140 ? -6.527 -11.359 -27 1 48.94 140 THR B CA 1
ATOM 2372 C C . THR B 1 140 ? -6.453 -10.758 -25.609 1 48.94 140 THR B C 1
ATOM 2374 O O . THR B 1 140 ? -6.41 -9.531 -25.453 1 48.94 140 THR B O 1
ATOM 2377 N N . ASN B 1 141 ? -7.199 -11.312 -24.781 1 52.62 141 ASN B N 1
ATOM 2378 C CA . ASN B 1 141 ? -7.285 -10.773 -23.438 1 52.62 141 ASN B CA 1
ATOM 2379 C C . ASN B 1 141 ? -5.941 -10.852 -22.719 1 52.62 141 ASN B C 1
ATOM 2381 O O . ASN B 1 141 ? -5.273 -11.891 -22.75 1 52.62 141 ASN B O 1
ATOM 2385 N N . SER B 1 142 ? -5.246 -9.758 -22.469 1 62.97 142 SER B N 1
ATOM 2386 C CA . SER B 1 142 ? -4 -9.57 -21.719 1 62.97 142 SER B CA 1
ATOM 2387 C C . SER B 1 142 ? -4.039 -10.297 -20.375 1 62.97 142 SER B C 1
ATOM 2389 O O . SER B 1 142 ? -4.953 -10.086 -19.578 1 62.97 142 SER B O 1
ATOM 2391 N N . PHE B 1 143 ? -3.404 -11.406 -20.203 1 70.44 143 PHE B N 1
ATOM 2392 C CA . PHE B 1 143 ? -3.395 -12.195 -18.984 1 70.44 143 PHE B CA 1
ATOM 2393 C C . PHE B 1 143 ? -2.703 -11.445 -17.844 1 70.44 143 PHE B C 1
ATOM 2395 O O . PHE B 1 143 ? -2.688 -11.906 -16.703 1 70.44 143 PHE B O 1
ATOM 2402 N N . LEU B 1 144 ? -2.168 -10.297 -18.141 1 75.94 144 LEU B N 1
ATOM 2403 C CA . LEU B 1 144 ? -1.57 -9.461 -17.109 1 75.94 144 LEU B CA 1
ATOM 2404 C C . LEU B 1 144 ? -2.637 -8.648 -16.391 1 75.94 144 LEU B C 1
ATOM 2406 O O . LEU B 1 144 ? -3.682 -8.336 -16.953 1 75.94 144 LEU B O 1
ATOM 2410 N N . LEU B 1 145 ? -2.428 -8.5 -15.109 1 80.25 145 LEU B N 1
ATOM 2411 C CA . LEU B 1 145 ? -3.309 -7.633 -14.328 1 80.25 145 LEU B CA 1
ATOM 2412 C C . LEU B 1 145 ? -2.936 -6.164 -14.523 1 80.25 145 LEU B C 1
ATOM 2414 O O . LEU B 1 145 ? -1.778 -5.848 -14.805 1 80.25 145 LEU B O 1
ATOM 2418 N N . ASP B 1 146 ? -4.016 -5.293 -14.648 1 76.06 146 ASP B N 1
ATOM 2419 C CA . ASP B 1 146 ? -3.77 -3.855 -14.656 1 76.06 146 ASP B CA 1
ATOM 2420 C C . ASP B 1 146 ? -4.438 -3.178 -13.461 1 76.06 146 ASP B C 1
ATOM 2422 O O . ASP B 1 146 ? -5.066 -3.842 -12.633 1 76.06 146 ASP B O 1
ATOM 2426 N N . ASP B 1 147 ? -4.059 -1.902 -13.203 1 65.25 147 ASP B N 1
ATOM 2427 C CA . ASP B 1 147 ? -4.492 -1.143 -12.039 1 65.25 147 ASP B CA 1
ATOM 2428 C C . ASP B 1 147 ? -6.012 -1.193 -11.883 1 65.25 147 ASP B C 1
ATOM 2430 O O . ASP B 1 147 ? -6.535 -0.999 -10.781 1 65.25 147 ASP B O 1
ATOM 2434 N N . ASN B 1 148 ? -6.664 -1.502 -12.906 1 55.56 148 ASN B N 1
ATOM 2435 C CA . ASN B 1 148 ? -8.125 -1.574 -12.875 1 55.56 148 ASN B CA 1
ATOM 2436 C C . ASN B 1 148 ? -8.609 -3.008 -12.695 1 55.56 148 ASN B C 1
ATOM 2438 O O . ASN B 1 148 ? -9.812 -3.273 -12.758 1 55.56 148 ASN B O 1
ATOM 2442 N N . SER B 1 149 ? -7.715 -3.875 -12.445 1 48.94 149 SER B N 1
ATOM 2443 C CA . SER B 1 149 ? -8.062 -5.289 -12.414 1 48.94 149 SER B CA 1
ATOM 2444 C C . SER B 1 149 ? -8.625 -5.691 -11.055 1 48.94 149 SER B C 1
ATOM 2446 O O . SER B 1 149 ? -8.008 -5.438 -10.023 1 48.94 149 SER B O 1
ATOM 2448 N N . ARG B 1 150 ? -10.031 -5.609 -10.797 1 47.09 150 ARG B N 1
ATOM 2449 C CA . ARG B 1 150 ? -10.734 -6.004 -9.578 1 47.09 150 ARG B CA 1
ATOM 2450 C C . ARG B 1 150 ? -10.961 -7.512 -9.539 1 47.09 150 ARG B C 1
ATOM 2452 O O . ARG B 1 150 ? -11.18 -8.133 -10.586 1 47.09 150 ARG B O 1
#

Secondary structure (DSSP, 8-state):
--HHHHHHHHHHHHHHHHHHHHHHHHH-TTTSBHHHHHHHHHHHHHHHHHHHHS-HHHHTTGGGGGHHHHHHHHHHT-TTGGG--HHHIIIII-TTS-HHHHHHHHHH-B-SSS----S-HHHHHHHHHHHHHHHTTS-----S--TT--/--HHHHHHHHHHHHHHHHHHHHHHHHH-TTTSBHHHHHHHHHHHHHHHHHHHHS-HHHHTTGGGGGHHHHHHHHHHT-TTGGG--HHHIIIII-TTS-HHHHHHHHHH-B-SSS----S-HHHHHHHHHHHHHHHTTS-----S--TT--

Sequence (300 aa):
MPPILVQKIFSQAFSYINVQLFNSFLLRQECCTFSNAEYVKSGLAELELWCCQAKEEYAGSSWDELRHIRQVVGFLVIHQKYRISYDDITNNLCPVLSVQQLYRVCTLYWDDKYNTRSVSPDVISSMRVLMTEELNNAETNSFLLDDNSRMPPILVQKIFSQAFSYINVQLFNSFLLRQECCTFSNAEYVKSGLAELELWCCQAKEEYAGSSWDELRHIRQVVGFLVIHQKYRISYDDITNNLCPVLSVQQLYRVCTLYWDDKYNTRSVSPDVISSMRVLMTEELNNAETNSFLLDDNSR

Solvent-accessible surface area (backbone atoms only — not comparable to full-atom values): 15706 Å² total; per-residue (Å²): 79,62,49,68,58,50,18,49,47,40,27,52,31,32,31,44,46,22,28,55,54,37,35,41,37,61,71,32,56,80,30,22,25,32,61,27,18,47,51,51,46,53,53,50,51,54,52,50,50,44,47,70,66,37,54,61,61,45,32,59,70,18,71,64,42,30,49,67,35,53,24,49,24,58,50,54,53,46,70,66,35,45,77,53,50,58,66,50,40,49,70,66,53,30,56,86,56,50,59,60,42,49,48,44,37,61,68,44,45,46,44,80,76,75,71,46,62,58,61,34,70,67,42,54,50,54,37,52,55,52,42,55,58,43,54,76,63,42,75,91,67,72,70,59,59,48,92,80,60,125,77,62,48,67,56,51,18,50,48,39,27,50,32,32,32,44,46,20,28,56,55,39,34,40,39,62,73,32,56,80,29,22,26,32,63,27,19,46,52,50,45,53,52,49,52,53,53,50,50,44,47,69,65,37,54,62,60,45,30,58,70,18,72,64,42,28,50,67,36,53,25,50,26,59,53,54,55,46,70,68,35,45,76,54,48,58,66,50,40,49,69,66,56,30,56,86,56,50,59,61,40,49,46,44,38,60,69,43,45,47,43,80,77,75,70,48,63,58,60,35,70,67,42,54,50,52,36,52,54,51,41,56,57,43,54,76,62,43,75,90,68,72,70,60,59,48,92,81,61,125

Radius of gyration: 23.77 Å; Cα contacts (8 Å, |Δi|>4): 391; chains: 2; bounding box: 30×72×53 Å

pLDDT: mean 88.9, std 12.13, range [46.66, 98.44]

Nearest PDB structures (foldseek):
  7kfl-assembly1_A  TM=9.589E-01  e=1.229E-16  Arabidopsis thaliana
  7kfl-assembly2_B  TM=9.631E-01  e=2.405E-15  Arabidopsis thaliana
  4lx0-assembly2_D  TM=8.083E-01  e=1.031E-05  Homo sapiens
  7kfl-assembly1_A  TM=9.593E-01  e=1.874E-16  Arabidopsis thaliana
  7kfl-assembly2_B  TM=9.638E-01  e=2.425E-15  Arabidopsis thaliana

InterPro domains:
  IPR002710 Dilute domain [PF01843] (8-112)
  IPR002710 Dilute domain [PS51126] (1-133)
  IPR002710 Dilute domain [SM01132] (8-115)
  IPR052072 Vascular development regulator domain-containing protein [PTHR16027] (2-149)

Organism: Nicotiana tabacum (NCBI:txid4097)

Foldseek 3Di:
DQLVVLQVVLLLVLLVVLQVLLVCLLPDLVCLELVNLVVVLVVLVVVVVCCVPPPCSRNPCSNVSNLQSNLLSQQSNDQPQQPDALCCSCPPRHVPADLVSVLRSQVSYDYPDPRGHGYHPVNNVVSVVVVVVVVVPDDPPDSRDDSPRD/DQLVVLQVVLLLVLLVVLQVLLVCLLPDLVCLELVNLVVVLVVLVVVVVCCVPPPCSRNPCSNVSNLQSNLLSQQSNDQPQQPDALCCSCPPRHVPADLVSVLRSQVSYAYPDPRGHGYHPVNNVVSVVVVVVVVVPDDPPDSRDDSPRD